Protein AF-A0A8H6N6Z2-F1 (afdb_monomer_lite)

Foldseek 3Di:
DVVPDPDPPPDPDPVVVVVVVVVVVVVVVVPDDDDDDDDDDDDPVCVVVVVVVCVPVPPPPPPADPPHPLDDPVLSVLCPPPLLCVLQPPQALVRLPDQPDQDAQLDFQNVQLSNQNSLCRNQPDPPFLEDEDSGAAEADQDLVVLVLCCQQQVRRSNRHDYLLVLLLVQVVSVVVVRFKYKYKYWYFQQDDRPPQDACVVDPPSPPHDSNSSCSVRTGTAIKMWMWGDDDQAIEIEIAHQLVPPVVQVPPVSVVVRVPVVVVSVVVNVVSNQVSQVVVVGGHPWYKYHFDDPDDPDGGRSSVRSVVSSVCSNVSNPHNPPPDDPVVSVVRVIDIDDD

pLDDT: mean 81.7, std 17.1, range [31.16, 98.56]

Sequence (338 aa):
ARRAYQGRVSHDTRLVRAVDDWIKIKDTVTSLPPLQKFSLSARPSGLQGIISGLQDVNFTSSNAVWPPQYFSAGEVATMSMNYLRPLLHGRTPANPGSLPLIPNKKTHPRDIRGVLCAIALMNYTAKSIWSLNLSPIAQFPNPTDARVWSKASGGESRLCITLQRCMTDAVDVLKSGKLLSIALATPWFSRPWGAVPSINDMQDAAGQSQADLWSALCPRQGFAIVLHKHGDGVELVVFDPIHRHEAIKNDPIVKANKMAMFKFRRSIQDNARKAVEDAGGQLVRGWYGGRTDAVDGRDSVQLTSDWIRQLVVASATSDPLAVNDSVFVQWGFEAITT

Radius of gyration: 23.98 Å; chains: 1; bounding box: 63×58×64 Å

Structure (mmCIF, N/CA/C/O backbone):
data_AF-A0A8H6N6Z2-F1
#
_entry.id   AF-A0A8H6N6Z2-F1
#
loop_
_atom_site.group_PDB
_atom_site.id
_atom_site.type_symbol
_atom_site.label_atom_id
_atom_site.label_alt_id
_atom_site.label_comp_id
_atom_site.label_asym_id
_atom_site.label_entity_id
_atom_site.label_seq_id
_atom_site.pdbx_PDB_ins_code
_atom_site.Cartn_x
_atom_site.Cartn_y
_atom_site.Cartn_z
_atom_site.occupancy
_atom_site.B_iso_or_equiv
_atom_site.auth_seq_id
_atom_site.auth_comp_id
_atom_site.auth_asym_id
_atom_site.auth_atom_id
_atom_site.pdbx_PDB_model_num
ATOM 1 N N . ALA A 1 1 ? -37.493 11.686 -25.686 1.00 54.47 1 ALA A N 1
ATOM 2 C CA . ALA A 1 1 ? -37.219 13.025 -26.249 1.00 54.47 1 ALA A CA 1
ATOM 3 C C . ALA A 1 1 ? -36.684 12.943 -27.683 1.00 54.47 1 ALA A C 1
ATOM 5 O O . ALA A 1 1 ? -37.459 13.189 -28.591 1.00 54.47 1 ALA A O 1
ATOM 6 N N . ARG A 1 2 ? -35.436 12.510 -27.935 1.00 55.62 2 ARG A N 1
ATOM 7 C CA . ARG A 1 2 ? -34.859 12.489 -29.300 1.00 55.62 2 ARG A CA 1
ATOM 8 C C . ARG A 1 2 ? -35.533 11.527 -30.296 1.00 55.62 2 ARG A C 1
ATOM 10 O O . ARG A 1 2 ? -35.775 11.918 -31.425 1.00 55.62 2 ARG A O 1
ATOM 17 N N . ARG A 1 3 ? -35.941 10.324 -29.863 1.00 55.47 3 ARG A N 1
ATOM 18 C CA . ARG A 1 3 ? -36.725 9.375 -30.693 1.00 55.47 3 ARG A CA 1
ATOM 19 C C . ARG A 1 3 ? -38.119 9.882 -31.105 1.00 55.47 3 ARG A C 1
ATOM 21 O O . ARG A 1 3 ? -38.724 9.301 -31.990 1.00 55.47 3 ARG A O 1
ATOM 28 N N . ALA A 1 4 ? -38.631 10.925 -30.449 1.00 52.66 4 ALA A N 1
ATOM 29 C CA . ALA A 1 4 ? -39.975 11.466 -30.667 1.00 52.66 4 ALA A CA 1
ATOM 30 C C . ALA A 1 4 ? -39.962 12.823 -31.400 1.00 52.66 4 ALA A C 1
ATOM 32 O O . ALA A 1 4 ? -41.002 13.459 -31.534 1.00 52.66 4 ALA A O 1
ATOM 33 N N . TYR A 1 5 ? -38.793 13.296 -31.843 1.00 56.78 5 TYR A N 1
ATOM 34 C CA . TYR A 1 5 ? -38.642 14.599 -32.485 1.00 56.78 5 TYR A CA 1
ATOM 35 C C . TYR A 1 5 ? -38.774 14.466 -34.011 1.00 56.78 5 TYR A C 1
ATOM 37 O O . TYR A 1 5 ? -37.918 13.861 -34.648 1.00 56.78 5 TYR A O 1
ATOM 45 N N . GLN A 1 6 ? -39.836 15.034 -34.597 1.00 52.94 6 GLN A N 1
ATOM 46 C CA . GLN A 1 6 ? -40.105 15.028 -36.051 1.00 52.94 6 GLN A CA 1
ATOM 47 C C . GLN A 1 6 ? -39.755 16.358 -36.755 1.00 52.94 6 GLN A C 1
ATOM 49 O O . GLN A 1 6 ? -40.096 16.561 -37.919 1.00 52.94 6 GLN A O 1
ATOM 54 N N . GLY A 1 7 ? -39.083 17.291 -36.072 1.00 57.59 7 GLY A N 1
ATOM 55 C CA . GLY A 1 7 ? -38.681 18.568 -36.669 1.00 57.59 7 GLY A CA 1
ATOM 56 C C . GLY A 1 7 ? -37.513 18.418 -37.654 1.00 57.59 7 GLY A C 1
ATOM 57 O O . GLY A 1 7 ? -36.606 17.617 -37.429 1.00 57.59 7 GLY A O 1
ATOM 58 N N . ARG A 1 8 ? -37.489 19.228 -38.725 1.00 53.09 8 ARG A N 1
ATOM 59 C CA . ARG A 1 8 ? -36.327 19.330 -39.629 1.00 53.09 8 ARG A CA 1
ATOM 60 C C . ARG A 1 8 ? -35.125 19.879 -38.856 1.00 53.09 8 ARG A C 1
ATOM 62 O O . ARG A 1 8 ? -35.090 21.056 -38.508 1.00 53.09 8 ARG A O 1
ATOM 69 N N . VAL A 1 9 ? -34.137 19.027 -38.591 1.00 56.19 9 VAL A N 1
ATOM 70 C CA . VAL A 1 9 ? -32.848 19.435 -38.021 1.00 56.19 9 VAL A CA 1
ATOM 71 C C . VAL A 1 9 ? -32.059 20.126 -39.131 1.00 56.19 9 VAL A C 1
ATOM 73 O O . VAL A 1 9 ? -31.583 19.466 -40.050 1.00 56.19 9 VAL A O 1
ATOM 76 N N . SER A 1 10 ? -31.960 21.456 -39.087 1.00 52.53 10 SER A N 1
ATOM 77 C CA . SER A 1 10 ? -31.270 22.219 -40.132 1.00 52.53 10 SER A CA 1
ATOM 78 C C . SER A 1 10 ? -29.748 22.070 -40.095 1.00 52.53 10 SER A C 1
ATOM 80 O O . SER A 1 10 ? -29.126 22.346 -41.114 1.00 52.53 10 SER A O 1
ATOM 82 N N . HIS A 1 11 ? -29.128 21.583 -39.011 1.00 52.28 11 HIS A N 1
ATOM 83 C CA . HIS A 1 11 ? -27.672 21.392 -38.935 1.00 52.28 11 HIS A CA 1
ATOM 84 C C . HIS A 1 11 ? -27.285 20.034 -38.322 1.00 52.28 11 HIS A C 1
ATOM 86 O O . HIS A 1 11 ? -27.442 19.791 -37.124 1.00 52.28 11 HIS A O 1
ATOM 92 N N . ASP A 1 12 ? -26.739 19.160 -39.168 1.00 59.34 12 ASP A N 1
ATOM 93 C CA . ASP A 1 12 ? -26.114 17.883 -38.817 1.00 59.34 12 ASP A CA 1
ATOM 94 C C . ASP A 1 12 ? -24.811 18.122 -38.030 1.00 59.34 12 ASP A C 1
ATOM 96 O O . ASP A 1 12 ? -23.710 18.207 -38.577 1.00 59.34 12 ASP A O 1
ATOM 100 N N . THR A 1 13 ? -24.939 18.316 -36.718 1.00 64.81 13 THR A N 1
ATOM 101 C CA . THR A 1 13 ? -23.793 18.511 -35.824 1.00 64.81 13 THR A CA 1
ATOM 102 C C . THR A 1 13 ? -23.193 17.169 -35.397 1.00 64.81 13 THR A C 1
ATOM 104 O O . THR A 1 13 ? -23.890 16.170 -35.227 1.00 64.81 13 THR A O 1
ATOM 107 N N . ARG A 1 14 ? -21.878 17.132 -35.135 1.00 58.03 14 ARG A N 1
ATOM 108 C CA . ARG A 1 14 ? -21.180 15.923 -34.643 1.00 58.03 14 ARG A CA 1
ATOM 109 C C . ARG A 1 14 ? -21.830 15.300 -33.403 1.00 58.03 14 ARG A C 1
ATOM 111 O O . ARG A 1 14 ? -21.795 14.086 -33.238 1.00 58.03 14 ARG A O 1
ATOM 118 N N . LEU A 1 15 ? -22.425 16.127 -32.546 1.00 58.72 15 LEU A N 1
ATOM 119 C CA . LEU A 1 15 ? -23.082 15.686 -31.318 1.00 58.72 15 LEU A CA 1
ATOM 120 C C . LEU A 1 15 ? -24.421 14.990 -31.604 1.00 58.72 15 LEU A C 1
ATOM 122 O O . LEU A 1 15 ? -24.774 14.030 -30.931 1.00 58.72 15 LEU A O 1
ATOM 126 N N . VAL A 1 16 ? -25.136 15.434 -32.643 1.00 68.00 16 VAL A N 1
ATOM 127 C CA . VAL A 1 16 ? -26.349 14.784 -33.152 1.00 68.00 16 VAL A CA 1
ATOM 128 C C . VAL A 1 16 ? -25.998 13.389 -33.679 1.00 68.00 16 VAL A C 1
ATOM 130 O O . VAL A 1 16 ? -26.572 12.412 -33.205 1.00 68.00 16 VAL A O 1
ATOM 133 N N . ARG A 1 17 ? -24.980 13.283 -34.538 1.00 68.00 17 ARG A N 1
ATOM 134 C CA . ARG A 1 17 ? -24.492 11.989 -35.040 1.00 68.00 17 ARG A CA 1
ATOM 135 C C . ARG A 1 17 ? -24.061 11.032 -33.932 1.00 68.00 17 ARG A C 1
ATOM 137 O O . ARG A 1 17 ? -24.521 9.900 -33.906 1.00 68.00 17 ARG A O 1
ATOM 144 N N . ALA A 1 18 ? -23.273 11.500 -32.964 1.00 65.44 18 ALA A N 1
ATOM 145 C CA . ALA A 1 18 ? -22.809 10.656 -31.862 1.00 65.44 18 ALA A CA 1
ATOM 146 C C . ALA A 1 18 ? -23.960 10.089 -31.011 1.00 65.44 18 ALA A C 1
ATOM 148 O O . ALA A 1 18 ? -23.900 8.944 -30.563 1.00 65.44 18 ALA A O 1
ATOM 149 N N . VAL A 1 19 ? -25.022 10.872 -30.791 1.00 68.75 19 VAL A N 1
ATOM 150 C CA . VAL A 1 19 ? -26.198 10.402 -30.046 1.00 68.75 19 VAL A CA 1
ATOM 151 C C . VAL A 1 19 ? -27.011 9.398 -30.867 1.00 68.75 19 VAL A C 1
ATOM 153 O O . VAL A 1 19 ? -27.481 8.410 -30.306 1.00 68.75 19 VAL A O 1
ATOM 156 N N . ASP A 1 20 ? -27.155 9.604 -32.176 1.00 71.25 20 ASP A N 1
ATOM 157 C CA . ASP A 1 20 ? -27.871 8.662 -33.046 1.00 71.25 20 ASP A CA 1
ATOM 158 C C . ASP A 1 20 ? -27.094 7.347 -33.231 1.00 71.25 20 ASP A C 1
ATOM 160 O O . ASP A 1 20 ? -27.691 6.268 -33.196 1.00 71.25 20 ASP A O 1
ATOM 164 N N . ASP A 1 21 ? -25.762 7.414 -33.311 1.00 71.12 21 ASP A N 1
ATOM 165 C CA . ASP A 1 21 ? -24.878 6.245 -33.326 1.00 71.12 21 ASP A CA 1
ATOM 166 C C . ASP A 1 21 ? -24.974 5.465 -32.010 1.00 71.12 21 ASP A C 1
ATOM 168 O O . ASP A 1 21 ? -25.092 4.239 -32.013 1.00 71.12 21 ASP A O 1
ATOM 172 N N . TRP A 1 22 ? -25.017 6.161 -30.870 1.00 63.50 22 TRP A N 1
ATOM 173 C CA . TRP A 1 22 ? -25.199 5.519 -29.568 1.00 63.50 22 TRP A CA 1
ATOM 174 C C . TRP A 1 22 ? -26.564 4.834 -29.435 1.00 63.50 22 TRP A C 1
ATOM 176 O O . TRP A 1 22 ? -26.660 3.737 -28.883 1.00 63.50 22 TRP A O 1
ATOM 186 N N . ILE A 1 23 ? -27.623 5.445 -29.975 1.00 71.12 23 ILE A N 1
ATOM 187 C CA . ILE A 1 23 ? -28.960 4.844 -30.023 1.00 71.12 23 ILE A CA 1
ATOM 188 C C . ILE A 1 23 ? -28.942 3.576 -30.885 1.00 71.12 23 ILE A C 1
ATOM 190 O O . ILE A 1 23 ? -29.432 2.544 -30.428 1.00 71.12 23 ILE A O 1
ATOM 194 N N . LYS A 1 24 ? -28.316 3.611 -32.071 1.00 71.56 24 LYS A N 1
ATOM 195 C CA . LYS A 1 24 ? -28.151 2.425 -32.927 1.00 71.56 24 LYS A CA 1
ATOM 196 C C . LYS A 1 24 ? -27.376 1.311 -32.234 1.00 71.56 24 LYS A C 1
ATOM 198 O O . LYS A 1 24 ? -27.800 0.160 -32.296 1.00 71.56 24 LYS A O 1
ATOM 203 N N . ILE A 1 25 ? -26.272 1.631 -31.560 1.00 65.62 25 ILE A N 1
ATOM 204 C CA . ILE A 1 25 ? -25.469 0.641 -30.827 1.00 65.62 25 ILE A CA 1
ATOM 205 C C . ILE A 1 25 ? -26.305 0.017 -29.711 1.00 65.62 25 ILE A C 1
ATOM 207 O O . ILE A 1 25 ? -26.340 -1.204 -29.586 1.00 65.62 25 ILE A O 1
ATOM 211 N N . LYS A 1 26 ? -27.027 0.837 -28.939 1.00 69.81 26 LYS A N 1
ATOM 212 C CA . LYS A 1 26 ? -27.900 0.353 -27.869 1.00 69.81 26 LYS A CA 1
ATOM 213 C C . LYS A 1 26 ? -28.977 -0.590 -28.407 1.00 69.81 26 LYS A C 1
ATOM 215 O O . LYS A 1 26 ? -29.126 -1.675 -27.859 1.00 69.81 26 LYS A O 1
ATOM 220 N N . ASP A 1 27 ? -29.665 -0.203 -29.482 1.00 69.81 27 ASP A N 1
ATOM 221 C CA . ASP A 1 27 ? -30.718 -1.015 -30.104 1.00 69.81 27 ASP A CA 1
ATOM 222 C C . ASP A 1 27 ? -30.168 -2.319 -30.700 1.00 69.81 27 ASP A C 1
ATOM 224 O O . ASP A 1 27 ? -30.790 -3.377 -30.576 1.00 69.81 27 ASP A O 1
ATOM 228 N N . THR A 1 28 ? -28.958 -2.271 -31.264 1.00 68.44 28 THR A N 1
ATOM 229 C CA . THR A 1 28 ? -28.241 -3.458 -31.752 1.00 68.44 28 THR A CA 1
ATOM 230 C C . THR A 1 28 ? -27.911 -4.398 -30.594 1.00 68.44 28 THR A C 1
ATOM 232 O O . THR A 1 28 ? -28.207 -5.580 -30.666 1.00 68.44 28 THR A O 1
ATOM 235 N N . VAL A 1 29 ? -27.384 -3.887 -29.479 1.00 62.84 29 VAL A N 1
ATOM 236 C CA . VAL A 1 29 ? -27.033 -4.707 -28.309 1.00 62.84 29 VAL A CA 1
ATOM 237 C C . VAL A 1 29 ? -28.269 -5.325 -27.653 1.00 62.84 29 VAL A C 1
ATOM 239 O O . VAL A 1 29 ? -28.222 -6.482 -27.247 1.00 62.84 29 VAL A O 1
ATOM 242 N N . THR A 1 30 ? -29.391 -4.604 -27.582 1.00 66.50 30 THR A N 1
ATOM 243 C CA . THR A 1 30 ? -30.646 -5.148 -27.034 1.00 66.50 30 THR A CA 1
ATOM 244 C C . THR A 1 30 ? -31.348 -6.142 -27.953 1.00 66.50 30 THR A C 1
ATOM 246 O O . THR A 1 30 ? -32.193 -6.892 -27.476 1.00 66.50 30 THR A O 1
ATOM 249 N N . SER A 1 31 ? -31.028 -6.149 -29.250 1.00 70.31 31 SER A N 1
ATOM 250 C CA . SER A 1 31 ? -31.579 -7.108 -30.218 1.00 70.31 31 SER A CA 1
ATOM 251 C C . SER A 1 31 ? -30.686 -8.331 -30.436 1.00 70.31 31 SER A C 1
ATOM 253 O O . SER A 1 31 ? -31.086 -9.253 -31.146 1.00 70.31 31 SER A O 1
ATOM 255 N N . LEU A 1 32 ? -29.506 -8.385 -29.804 1.00 57.28 32 LEU A N 1
ATOM 256 C CA . LEU A 1 32 ? -28.685 -9.590 -29.816 1.00 57.28 32 LEU A CA 1
ATOM 257 C C . LEU A 1 32 ? -29.383 -10.710 -29.024 1.00 57.28 32 LEU A C 1
ATOM 259 O O . LEU A 1 32 ? -29.847 -10.473 -27.904 1.00 57.28 32 LEU A O 1
ATOM 263 N N . PRO A 1 33 ? -29.441 -11.941 -29.563 1.00 52.19 33 PRO A N 1
ATOM 264 C CA . PRO A 1 33 ? -29.929 -13.086 -28.808 1.00 52.19 33 PRO A CA 1
ATOM 265 C C . PRO A 1 33 ? -29.050 -13.318 -27.564 1.00 52.19 33 PRO A C 1
ATOM 267 O O . PRO A 1 33 ? -27.858 -12.991 -27.585 1.00 52.19 33 PRO A O 1
ATOM 270 N N . PRO A 1 34 ? -29.598 -13.892 -26.475 1.00 50.88 34 PRO A N 1
ATOM 271 C CA . PRO A 1 34 ? -28.804 -14.233 -25.299 1.00 50.88 34 PRO A CA 1
ATOM 272 C C . PRO A 1 34 ? -27.623 -15.122 -25.710 1.00 50.88 34 PRO A C 1
ATOM 274 O O . PRO A 1 34 ? -27.809 -16.078 -26.464 1.00 50.88 34 PRO A O 1
ATOM 277 N N . LEU A 1 35 ? -26.417 -14.775 -25.239 1.00 41.16 35 LEU A N 1
ATOM 278 C CA . LEU A 1 35 ? -25.146 -15.417 -25.599 1.00 41.16 35 LEU A CA 1
ATOM 279 C C . LEU A 1 35 ? -25.271 -16.949 -25.584 1.00 41.16 35 LEU A C 1
ATOM 281 O O . LEU A 1 35 ? -25.319 -17.574 -24.523 1.00 41.16 35 LEU A O 1
ATOM 285 N N . GLN A 1 36 ? -25.314 -17.552 -26.773 1.00 40.91 36 GLN A N 1
ATOM 286 C CA . GLN A 1 36 ? -25.233 -18.998 -26.930 1.00 40.91 36 GLN A CA 1
ATOM 287 C C . GLN A 1 36 ? -23.780 -19.455 -26.754 1.00 40.91 36 GLN A C 1
ATOM 289 O O . GLN A 1 36 ? -22.833 -18.777 -27.151 1.00 40.91 36 GLN A O 1
ATOM 294 N N . LYS A 1 37 ? -23.639 -20.603 -26.088 1.00 35.88 37 LYS A N 1
ATOM 295 C CA . LYS A 1 37 ? -22.393 -21.242 -25.648 1.00 35.88 37 LYS A CA 1
ATOM 296 C C . LYS A 1 37 ? -21.322 -21.266 -26.748 1.00 35.88 37 LYS A C 1
ATOM 298 O O . LYS A 1 37 ? -21.609 -21.564 -27.903 1.00 35.88 37 LYS A O 1
ATOM 303 N N . PHE A 1 38 ? -20.076 -21.010 -26.363 1.00 35.91 38 PHE A N 1
ATOM 304 C CA . PHE A 1 38 ? -18.915 -21.124 -27.243 1.00 35.91 38 PHE A CA 1
ATOM 305 C C . PHE A 1 38 ? -18.611 -22.597 -27.562 1.00 35.91 38 PHE A C 1
ATOM 307 O O . PHE A 1 38 ? -18.613 -23.448 -26.674 1.00 35.91 38 PHE A O 1
ATOM 314 N N . SER A 1 39 ? -18.325 -22.880 -28.833 1.00 31.16 39 SER A N 1
ATOM 315 C CA . SER A 1 39 ? -17.778 -24.155 -29.304 1.00 31.16 39 SER A CA 1
ATOM 316 C C . SER A 1 39 ? -16.277 -23.984 -29.536 1.00 31.16 39 SER A C 1
ATOM 318 O O . SER A 1 39 ? -15.860 -23.101 -30.286 1.00 31.16 39 SER A O 1
ATOM 320 N N . LEU A 1 40 ? -15.461 -24.794 -28.861 1.00 34.41 40 LEU A N 1
ATOM 321 C CA . LEU A 1 40 ? -14.012 -24.836 -29.052 1.00 34.41 40 LEU A CA 1
ATOM 322 C C . LEU A 1 40 ? -13.689 -25.867 -30.136 1.00 34.41 40 LEU A C 1
ATOM 324 O O . LEU A 1 40 ? -13.729 -27.070 -29.891 1.00 34.41 40 LEU A O 1
ATOM 328 N N . SER A 1 41 ? -13.337 -25.408 -31.335 1.00 33.97 41 SER A N 1
ATOM 329 C CA . SER A 1 41 ? -12.747 -26.269 -32.361 1.00 33.97 41 SER A CA 1
ATOM 330 C C . SER A 1 41 ? -11.245 -26.421 -32.101 1.00 33.97 41 SER A C 1
ATOM 332 O O . SER A 1 41 ? -10.477 -25.488 -32.341 1.00 33.97 41 SER A O 1
ATOM 334 N N . ALA A 1 42 ? -10.819 -27.587 -31.614 1.00 37.62 42 ALA A N 1
ATOM 335 C CA . ALA A 1 42 ? -9.409 -27.954 -31.467 1.00 37.62 42 ALA A CA 1
ATOM 336 C C . ALA A 1 42 ? -9.008 -29.006 -32.515 1.00 37.62 42 ALA A C 1
ATOM 338 O O . ALA A 1 42 ? -9.820 -29.835 -32.926 1.00 37.62 42 ALA A O 1
ATOM 339 N N . ARG A 1 43 ? -7.741 -28.984 -32.952 1.00 36.25 43 ARG A N 1
ATOM 340 C CA . ARG A 1 43 ? -7.179 -30.023 -33.832 1.00 36.25 43 ARG A CA 1
ATOM 341 C C . ARG A 1 43 ? -7.129 -31.373 -33.088 1.00 36.25 43 ARG A C 1
ATOM 343 O O . ARG A 1 43 ? -6.793 -31.369 -31.902 1.00 36.25 43 ARG A O 1
ATOM 350 N N . PRO A 1 44 ? -7.368 -32.519 -33.761 1.00 45.66 44 PRO A N 1
ATOM 351 C CA . PRO A 1 44 ? -7.410 -33.842 -33.123 1.00 45.66 44 PRO A CA 1
ATOM 352 C C . PRO A 1 44 ? -6.178 -34.195 -32.274 1.00 45.66 44 PRO A C 1
ATOM 354 O O . PRO A 1 44 ? -6.304 -34.870 -31.259 1.00 45.66 44 PRO A O 1
ATOM 357 N N . SER A 1 45 ? -4.997 -33.682 -32.630 1.00 43.44 45 SER A N 1
ATOM 358 C CA . SER A 1 45 ? -3.732 -33.939 -31.928 1.00 43.44 45 SER A CA 1
ATOM 359 C C . SER A 1 45 ? -3.532 -33.152 -30.623 1.00 43.44 45 SER A C 1
ATOM 361 O O . SER A 1 45 ? -2.596 -33.444 -29.888 1.00 43.44 45 SER A O 1
ATOM 363 N N . GLY A 1 46 ? -4.395 -32.179 -30.309 1.00 44.97 46 GLY A N 1
ATOM 364 C CA . GLY A 1 46 ? -4.367 -31.427 -29.044 1.00 44.97 46 GLY A CA 1
ATOM 365 C C . GLY A 1 46 ? -5.468 -31.824 -28.056 1.00 44.97 46 GLY A C 1
ATOM 366 O O . GLY A 1 46 ? -5.455 -31.375 -26.912 1.00 44.97 46 GLY A O 1
ATOM 367 N N . LEU A 1 47 ? -6.422 -32.664 -28.478 1.00 44.16 47 LEU A N 1
ATOM 368 C CA . LEU A 1 47 ? -7.592 -33.008 -27.669 1.00 44.16 47 LEU A CA 1
ATOM 369 C C . LEU A 1 47 ? -7.233 -33.841 -26.439 1.00 44.16 47 LEU A C 1
ATOM 371 O O . LEU A 1 47 ? -7.804 -33.593 -25.388 1.00 44.16 47 LEU A O 1
ATOM 375 N N . GLN A 1 48 ? -6.265 -34.759 -26.512 1.00 48.12 48 GLN A N 1
ATOM 376 C CA . GLN A 1 48 ? -5.884 -35.536 -25.327 1.00 48.12 48 GLN A CA 1
ATOM 377 C C . GLN A 1 48 ? -5.231 -34.677 -24.237 1.00 48.12 48 GLN A C 1
ATOM 379 O O . GLN A 1 48 ? -5.590 -34.824 -23.077 1.00 48.12 48 GLN A O 1
ATOM 384 N N . GLY A 1 49 ? -4.367 -33.717 -24.589 1.00 52.97 49 GLY A N 1
ATOM 385 C CA . GLY A 1 49 ? -3.770 -32.806 -23.601 1.00 52.97 49 GLY A CA 1
ATOM 386 C C . GLY A 1 49 ? -4.797 -31.883 -22.935 1.00 52.97 49 GLY A C 1
ATOM 387 O O . GLY A 1 49 ? -4.700 -31.597 -21.745 1.00 52.97 49 GLY A O 1
ATOM 388 N N . ILE A 1 50 ? -5.820 -31.463 -23.686 1.00 51.25 50 ILE A N 1
ATOM 389 C CA . ILE A 1 50 ? -6.925 -30.648 -23.167 1.00 51.25 50 ILE A CA 1
ATOM 390 C C . ILE A 1 50 ? -7.891 -31.501 -22.329 1.00 51.25 50 ILE A C 1
ATOM 392 O O . ILE A 1 50 ? -8.332 -31.045 -21.284 1.00 51.25 50 ILE A O 1
ATOM 396 N N . ILE A 1 51 ? -8.195 -32.740 -22.732 1.00 52.09 51 ILE A N 1
ATOM 397 C CA . ILE A 1 51 ? -9.072 -33.655 -21.982 1.00 52.09 51 ILE A CA 1
ATOM 398 C C . ILE A 1 51 ? -8.422 -34.069 -20.657 1.00 52.09 51 ILE A C 1
ATOM 400 O O . ILE A 1 51 ? -9.093 -34.006 -19.632 1.00 52.09 51 ILE A O 1
ATOM 404 N N . SER A 1 52 ? -7.126 -34.395 -20.640 1.00 50.28 52 SER A N 1
ATOM 405 C CA . SER A 1 52 ? -6.398 -34.672 -19.393 1.00 50.28 52 SER A CA 1
ATOM 406 C C . SER A 1 52 ? -6.352 -33.442 -18.483 1.00 50.28 52 SER A C 1
ATOM 408 O O . SER A 1 52 ? -6.562 -33.557 -17.283 1.00 50.28 52 SER A O 1
ATOM 410 N N . GLY A 1 53 ? -6.174 -32.245 -19.056 1.00 48.00 53 GLY A N 1
ATOM 411 C CA . GLY A 1 53 ? -6.249 -30.986 -18.311 1.00 48.00 53 GLY A CA 1
ATOM 412 C C . GLY A 1 53 ? -7.655 -30.615 -17.827 1.00 48.00 53 GLY A C 1
ATOM 413 O O . GLY A 1 53 ? -7.767 -29.802 -16.922 1.00 48.00 53 GLY A O 1
ATOM 414 N N . LEU A 1 54 ? -8.719 -31.188 -18.401 1.00 45.78 54 LEU A N 1
ATOM 415 C CA . LEU A 1 54 ? -10.115 -30.963 -18.004 1.00 45.78 54 LEU A CA 1
ATOM 416 C C . LEU A 1 54 ? -10.645 -32.034 -17.039 1.00 45.78 54 LEU A C 1
ATOM 418 O O . LEU A 1 54 ? -11.605 -31.756 -16.329 1.00 45.78 54 LEU A O 1
ATOM 422 N N . GLN A 1 55 ? -10.037 -33.225 -16.982 1.00 46.69 55 GLN A N 1
ATOM 423 C CA . GLN A 1 55 ? -10.389 -34.272 -16.011 1.00 46.69 55 GLN A CA 1
ATOM 424 C C . GLN A 1 55 ? -10.092 -33.845 -14.564 1.00 46.69 55 GLN A C 1
ATOM 426 O O . GLN A 1 55 ? -10.839 -34.216 -13.663 1.00 46.69 55 GLN A O 1
ATOM 431 N N . ASP A 1 56 ? -9.089 -32.985 -14.369 1.00 43.12 56 ASP A N 1
ATOM 432 C CA . ASP A 1 56 ? -8.779 -32.358 -13.077 1.00 43.12 56 ASP A CA 1
ATOM 433 C C . ASP A 1 56 ? -9.519 -31.024 -12.852 1.00 43.12 56 ASP A C 1
ATOM 435 O O . ASP A 1 56 ? -9.456 -30.436 -11.768 1.00 43.12 56 ASP A O 1
ATOM 439 N N . VAL A 1 57 ? -10.258 -30.525 -13.852 1.00 39.03 57 VAL A N 1
ATOM 440 C CA . VAL A 1 57 ? -11.062 -29.303 -13.721 1.00 39.03 57 VAL A CA 1
ATOM 441 C C . VAL A 1 57 ? -12.455 -29.697 -13.273 1.00 39.03 57 VAL A C 1
ATOM 443 O O . VAL A 1 57 ? -13.371 -29.932 -14.060 1.00 39.03 57 VAL A O 1
ATOM 446 N N . ASN A 1 58 ? -12.626 -29.725 -11.957 1.00 32.97 58 ASN A N 1
ATOM 447 C CA . ASN A 1 58 ? -13.941 -29.796 -11.352 1.00 32.97 58 ASN A CA 1
ATOM 448 C C . ASN A 1 58 ? -14.682 -28.481 -11.665 1.00 32.97 58 ASN A C 1
ATOM 450 O O . ASN A 1 58 ? -14.524 -27.477 -10.965 1.00 32.97 58 ASN A O 1
ATOM 454 N N . PHE A 1 59 ? -15.469 -28.455 -12.747 1.00 37.28 59 PHE A N 1
ATOM 455 C CA . PHE A 1 59 ? -16.397 -27.362 -13.042 1.00 37.28 59 PHE A CA 1
ATOM 456 C C . PHE A 1 59 ? -17.535 -27.404 -12.028 1.00 37.28 59 PHE A C 1
ATOM 458 O O . PHE A 1 59 ? -18.652 -27.830 -12.315 1.00 37.28 59 PHE A O 1
ATOM 465 N N . THR A 1 60 ? -17.258 -26.937 -10.816 1.00 35.09 60 THR A N 1
ATOM 466 C CA . THR A 1 60 ? -18.333 -26.524 -9.932 1.00 35.09 60 THR A CA 1
ATOM 467 C C . THR A 1 60 ? -18.984 -25.320 -10.604 1.00 35.09 60 THR A C 1
ATOM 469 O O . THR A 1 60 ? -18.408 -24.234 -10.688 1.00 35.09 60 THR A O 1
ATOM 472 N N . SER A 1 61 ? -20.190 -25.509 -11.143 1.00 39.91 61 SER A N 1
ATOM 473 C CA . SER A 1 61 ? -21.101 -24.410 -11.451 1.00 39.91 61 SER A CA 1
ATOM 474 C C . SER A 1 61 ? -21.512 -23.786 -10.122 1.00 39.91 61 SER A C 1
ATOM 476 O O . SER A 1 61 ? -22.598 -24.020 -9.593 1.00 39.91 61 SER A O 1
ATOM 478 N N . SER A 1 62 ? -20.578 -23.073 -9.507 1.00 41.81 62 SER A N 1
ATOM 479 C CA . SER A 1 62 ? -20.834 -22.331 -8.298 1.00 41.81 62 SER A CA 1
ATOM 480 C C . SER A 1 62 ? -21.770 -21.200 -8.715 1.00 41.81 62 SER A C 1
ATOM 482 O O . SER A 1 62 ? -21.362 -20.264 -9.401 1.00 41.81 62 SER A O 1
ATOM 484 N N . ASN A 1 63 ? -23.024 -21.274 -8.277 1.00 44.62 63 ASN A N 1
ATOM 485 C CA . ASN A 1 63 ? -23.947 -20.137 -8.262 1.00 44.62 63 ASN A CA 1
ATOM 486 C C . ASN A 1 63 ? -23.474 -19.033 -7.286 1.00 44.62 63 ASN A C 1
ATOM 488 O O . ASN A 1 63 ? -24.235 -18.118 -6.973 1.00 44.62 63 ASN A O 1
ATOM 492 N N . ALA A 1 64 ? -22.246 -19.117 -6.757 1.00 54.94 64 ALA A N 1
ATOM 493 C CA . ALA A 1 64 ? -21.676 -18.087 -5.913 1.00 54.94 64 ALA A CA 1
ATOM 494 C C . ALA A 1 64 ? -21.364 -16.852 -6.766 1.00 54.94 64 ALA A C 1
ATOM 496 O O . ALA A 1 64 ? -20.622 -16.911 -7.748 1.00 54.94 64 ALA A O 1
ATOM 497 N N . VAL A 1 65 ? -21.950 -15.724 -6.372 1.00 68.94 65 VAL A N 1
ATOM 498 C CA . VAL A 1 65 ? -21.683 -14.413 -6.965 1.00 68.94 65 VAL A CA 1
ATOM 499 C C . VAL A 1 65 ? -20.196 -14.095 -6.785 1.00 68.94 65 VAL A C 1
ATOM 501 O O . VAL A 1 65 ? -19.710 -14.026 -5.654 1.00 68.94 65 VAL A O 1
ATOM 504 N N . TRP A 1 66 ? -19.478 -13.933 -7.901 1.00 72.75 66 TRP A N 1
ATOM 505 C CA . TRP A 1 66 ? -18.064 -13.565 -7.930 1.00 72.75 66 TRP A CA 1
ATOM 506 C C . TRP A 1 66 ? -17.871 -12.219 -8.655 1.00 72.75 66 TRP A C 1
ATOM 508 O O . TRP A 1 66 ? -18.391 -12.061 -9.763 1.00 72.75 66 TRP A O 1
ATOM 518 N N . PRO A 1 67 ? -17.093 -11.272 -8.095 1.00 76.75 67 PRO A N 1
ATOM 519 C CA . PRO A 1 67 ? -16.458 -11.327 -6.778 1.00 76.75 67 PRO A CA 1
ATOM 520 C C . PRO A 1 67 ? -17.479 -11.355 -5.624 1.00 76.75 67 PRO A C 1
ATOM 522 O O . PRO A 1 67 ? -18.640 -10.994 -5.826 1.00 76.75 67 PRO A O 1
ATOM 525 N N . PRO A 1 68 ? -17.067 -11.789 -4.420 1.00 79.06 68 PRO A N 1
ATOM 526 C CA . PRO A 1 68 ? -17.945 -11.816 -3.254 1.00 79.06 68 PRO A CA 1
ATOM 527 C C . PRO A 1 68 ? -18.596 -10.456 -2.938 1.00 79.06 68 PRO A C 1
ATOM 529 O O . PRO A 1 68 ? -17.986 -9.404 -3.118 1.00 79.06 68 PRO A O 1
ATOM 532 N N . GLN A 1 69 ? -19.821 -10.472 -2.402 1.00 82.38 69 GLN A N 1
ATOM 533 C CA . GLN A 1 69 ? -20.669 -9.275 -2.226 1.00 82.38 69 GLN A CA 1
ATOM 534 C C . GLN A 1 69 ? -20.130 -8.211 -1.252 1.00 82.38 69 GLN A C 1
ATOM 536 O O . GLN A 1 69 ? -20.659 -7.106 -1.203 1.00 82.38 69 GLN A O 1
ATOM 541 N N . TYR A 1 70 ? -19.104 -8.527 -0.462 1.00 86.12 70 TYR A N 1
ATOM 542 C CA . TYR A 1 70 ? -18.519 -7.608 0.518 1.00 86.12 70 TYR A CA 1
ATOM 543 C C . TYR A 1 70 ? -17.476 -6.642 -0.075 1.00 86.12 70 TYR A C 1
ATOM 545 O O . TYR A 1 70 ? -16.963 -5.793 0.651 1.00 86.12 70 TYR A O 1
ATOM 553 N N . PHE A 1 71 ? -17.162 -6.754 -1.370 1.00 88.50 71 PHE A N 1
ATOM 554 C CA . PHE A 1 71 ? -16.351 -5.773 -2.094 1.00 88.50 71 PHE A CA 1
ATOM 555 C C . PHE A 1 71 ? -17.217 -4.643 -2.657 1.00 88.50 71 PHE A C 1
ATOM 557 O O . PHE A 1 71 ? -18.312 -4.868 -3.174 1.00 88.50 71 PHE A O 1
ATOM 564 N N . SER A 1 72 ? -16.701 -3.418 -2.612 1.00 87.50 72 SER A N 1
ATOM 565 C CA . SER A 1 72 ? -17.325 -2.257 -3.243 1.00 87.50 72 SER A CA 1
ATOM 566 C C . SER A 1 72 ? -17.333 -2.376 -4.771 1.00 87.50 72 SER A C 1
ATOM 568 O O . SER A 1 72 ? -16.522 -3.079 -5.378 1.00 87.50 72 SER A O 1
ATOM 570 N N . ALA A 1 73 ? -18.209 -1.613 -5.432 1.00 86.81 73 ALA A N 1
ATOM 571 C CA . ALA A 1 73 ? -18.283 -1.595 -6.894 1.00 86.81 73 ALA A CA 1
ATOM 572 C C . ALA A 1 73 ? -16.941 -1.220 -7.560 1.00 86.81 73 ALA A C 1
ATOM 574 O O . ALA A 1 73 ? -16.600 -1.765 -8.609 1.00 86.81 73 ALA A O 1
ATOM 575 N N . GLY A 1 74 ? -16.157 -0.323 -6.947 1.00 86.31 74 GLY A N 1
ATOM 576 C CA . GLY A 1 74 ? -14.836 0.066 -7.453 1.00 86.31 74 GLY A CA 1
ATOM 577 C C . GLY A 1 74 ? -13.789 -1.046 -7.328 1.00 86.31 74 GLY A C 1
ATOM 578 O O . GLY A 1 74 ? -12.984 -1.258 -8.240 1.00 86.31 74 GLY A O 1
ATOM 579 N N . GLU A 1 75 ? -13.825 -1.806 -6.235 1.00 91.00 75 GLU A N 1
ATOM 580 C CA . GLU A 1 75 ? -12.963 -2.975 -6.038 1.00 91.00 75 GLU A CA 1
ATOM 581 C C . GLU A 1 75 ? -13.333 -4.098 -7.007 1.00 91.00 75 GLU A C 1
ATOM 583 O O . GLU A 1 75 ? -12.455 -4.645 -7.674 1.00 91.00 75 GLU A O 1
ATOM 588 N N . VAL A 1 76 ? -14.630 -4.366 -7.184 1.00 89.44 76 VAL A N 1
ATOM 589 C CA . VAL A 1 76 ? -15.134 -5.327 -8.176 1.00 89.44 76 VAL A CA 1
ATOM 590 C C . VAL A 1 76 ? -14.707 -4.929 -9.588 1.00 89.44 76 VAL A C 1
ATOM 592 O O . VAL A 1 76 ? -14.233 -5.778 -10.347 1.00 89.44 76 VAL A O 1
ATOM 595 N N . ALA A 1 77 ? -14.805 -3.644 -9.944 1.00 88.44 77 ALA A N 1
ATOM 596 C CA . ALA A 1 77 ? -14.336 -3.141 -11.233 1.00 88.44 77 ALA A CA 1
ATOM 597 C C . ALA A 1 77 ? -12.825 -3.355 -11.417 1.00 88.44 77 ALA A C 1
ATOM 599 O O . ALA A 1 77 ? -12.383 -3.730 -12.504 1.00 88.44 77 ALA A O 1
ATOM 600 N N . THR A 1 78 ? -12.038 -3.177 -10.352 1.00 90.31 78 THR A N 1
ATOM 601 C CA . THR A 1 78 ? -10.593 -3.437 -10.361 1.00 90.31 78 THR A CA 1
ATOM 602 C C . THR A 1 78 ? -10.302 -4.921 -10.574 1.00 90.31 78 THR A C 1
ATOM 604 O O . THR A 1 78 ? -9.555 -5.266 -11.486 1.00 90.31 78 THR A O 1
ATOM 607 N N . MET A 1 79 ? -10.938 -5.812 -9.810 1.00 90.00 79 MET A N 1
ATOM 608 C CA . MET A 1 79 ? -10.754 -7.267 -9.927 1.00 90.00 79 MET A CA 1
ATOM 609 C C . MET A 1 79 ? -11.223 -7.829 -11.276 1.00 90.00 79 MET A C 1
ATOM 611 O O . MET A 1 79 ? -10.696 -8.835 -11.750 1.00 90.00 79 MET A O 1
ATOM 615 N N . SER A 1 80 ? -12.194 -7.171 -11.909 1.00 87.38 80 SER A N 1
ATOM 616 C CA . SER 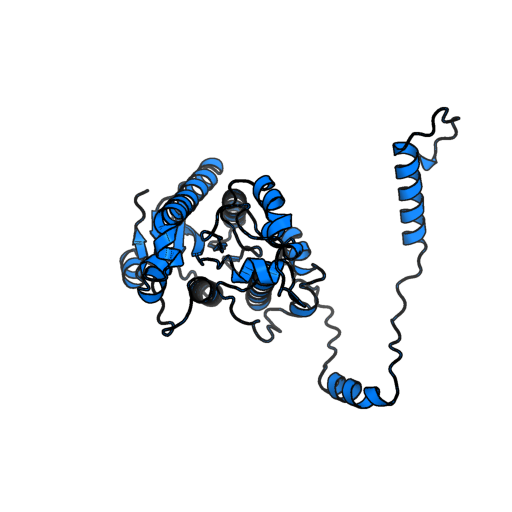A 1 80 ? -12.777 -7.591 -13.188 1.00 87.38 80 SER A CA 1
ATOM 617 C C . SER A 1 80 ? -11.966 -7.154 -14.411 1.00 87.38 80 SER A C 1
ATOM 619 O O . SER A 1 80 ? -12.350 -7.470 -15.538 1.00 87.38 80 SER A O 1
ATOM 621 N N . MET A 1 81 ? -10.852 -6.435 -14.229 1.00 87.75 81 MET A N 1
ATOM 622 C CA . MET A 1 81 ? -9.995 -6.025 -15.341 1.00 87.75 81 MET A CA 1
ATOM 623 C C . MET A 1 81 ? -9.476 -7.242 -16.123 1.00 87.75 81 MET A C 1
ATOM 625 O O . MET A 1 81 ? -9.036 -8.234 -15.542 1.00 87.75 81 MET A O 1
ATOM 629 N N . ASN A 1 82 ? -9.474 -7.145 -17.458 1.00 87.69 82 ASN A N 1
ATOM 630 C CA . ASN A 1 82 ? -9.166 -8.267 -18.357 1.00 87.69 82 ASN A CA 1
ATOM 631 C C . ASN A 1 82 ? -7.829 -8.963 -18.057 1.00 87.69 82 ASN A C 1
ATOM 633 O O . ASN A 1 82 ? -7.739 -10.179 -18.181 1.00 87.69 82 ASN A O 1
ATOM 637 N N . TYR A 1 83 ? -6.806 -8.211 -17.644 1.00 86.94 83 TYR A N 1
ATOM 638 C CA . TYR A 1 83 ? -5.483 -8.762 -17.339 1.00 86.94 83 TYR A CA 1
ATOM 639 C C . TYR A 1 83 ? -5.402 -9.447 -15.962 1.00 86.94 83 TYR A C 1
ATOM 641 O O . TYR A 1 83 ? -4.485 -10.224 -15.730 1.00 86.94 83 TYR A O 1
ATOM 649 N N . LEU A 1 84 ? -6.351 -9.184 -15.056 1.00 90.31 84 LEU A N 1
ATOM 650 C CA . LEU A 1 84 ? -6.423 -9.816 -13.734 1.00 90.31 84 LEU A CA 1
ATOM 651 C C . LEU A 1 84 ? -7.371 -11.008 -13.705 1.00 90.31 84 LEU A C 1
ATOM 653 O O . LEU A 1 84 ? -7.184 -11.926 -12.911 1.00 90.31 84 LEU A O 1
ATOM 657 N N . ARG A 1 85 ? -8.384 -11.023 -14.574 1.00 86.00 85 ARG A N 1
ATOM 658 C CA . ARG A 1 85 ? -9.413 -12.064 -14.579 1.00 86.00 85 ARG A CA 1
ATOM 659 C C . ARG A 1 85 ? -8.850 -13.496 -14.634 1.00 86.00 85 ARG A C 1
ATOM 661 O O . ARG A 1 85 ? -9.311 -14.295 -13.824 1.00 86.00 85 ARG A O 1
ATOM 668 N N . PRO A 1 86 ? -7.850 -13.838 -15.476 1.00 85.69 86 PRO A N 1
ATOM 669 C CA . PRO A 1 86 ? -7.275 -15.188 -15.488 1.00 85.69 86 PRO A CA 1
ATOM 670 C C . PRO A 1 86 ? -6.608 -15.575 -14.163 1.00 85.69 86 PRO A C 1
ATOM 672 O O . PRO A 1 86 ? -6.582 -16.746 -13.806 1.00 85.69 86 PRO A O 1
ATOM 675 N N . LEU A 1 87 ? -6.077 -14.591 -13.434 1.00 87.69 87 LEU A N 1
ATOM 676 C CA . LEU A 1 87 ? -5.398 -14.799 -12.159 1.00 87.69 87 LEU A CA 1
ATOM 677 C C . LEU A 1 87 ? -6.383 -14.935 -10.992 1.00 87.69 87 LEU A C 1
ATOM 679 O O . LEU A 1 87 ? -6.131 -15.702 -10.063 1.00 87.69 87 LEU A O 1
ATOM 683 N N . LEU A 1 88 ? -7.468 -14.155 -11.010 1.00 89.38 88 LEU A N 1
ATOM 684 C CA . LEU A 1 88 ? -8.337 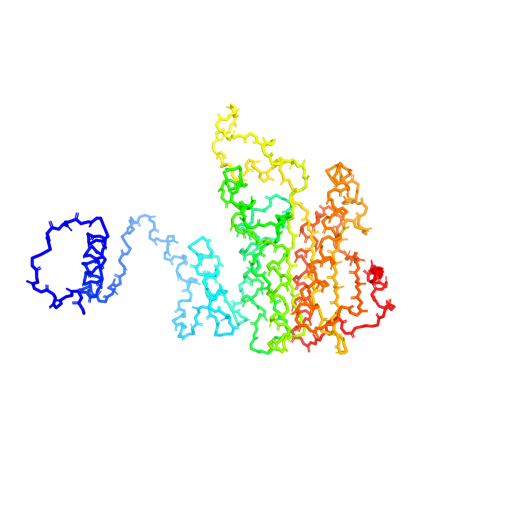-13.941 -9.850 1.00 89.38 88 LEU A CA 1
ATOM 685 C C . LEU A 1 88 ? -9.639 -14.741 -9.879 1.00 89.38 88 LEU A C 1
ATOM 687 O O . LEU A 1 88 ? -10.209 -15.003 -8.819 1.00 89.38 88 LEU A O 1
ATOM 691 N N . HIS A 1 89 ? -10.140 -15.084 -11.065 1.00 84.44 89 HIS A N 1
ATOM 692 C CA . HIS A 1 89 ? -11.470 -15.665 -11.215 1.00 84.44 89 HIS A CA 1
ATOM 693 C C . HIS A 1 89 ? -11.635 -16.950 -10.394 1.00 84.44 89 HIS A C 1
ATOM 695 O O . HIS A 1 89 ? -10.806 -17.854 -10.459 1.00 84.44 89 HIS A O 1
ATOM 701 N N . GLY A 1 90 ? -12.724 -17.029 -9.625 1.00 82.44 90 GLY A N 1
ATOM 702 C CA . GLY A 1 90 ? -13.041 -18.181 -8.777 1.00 82.44 90 GLY A CA 1
ATOM 703 C C . GLY A 1 90 ? -12.311 -18.216 -7.430 1.00 82.44 90 GLY A C 1
ATOM 704 O O . GLY A 1 90 ? -12.644 -19.061 -6.598 1.00 82.44 90 GLY A O 1
ATOM 705 N N . ARG A 1 91 ? -11.370 -17.293 -7.172 1.00 87.81 91 ARG A N 1
ATOM 706 C CA . ARG A 1 91 ? -10.738 -17.169 -5.853 1.00 87.81 91 ARG A CA 1
ATOM 707 C C . ARG A 1 91 ? -11.717 -16.591 -4.844 1.00 87.81 91 ARG A C 1
ATOM 709 O O . ARG A 1 91 ? -12.345 -15.563 -5.103 1.00 87.81 91 ARG A O 1
ATOM 716 N N . THR A 1 92 ? -11.812 -17.245 -3.696 1.00 87.44 92 THR A N 1
ATOM 717 C CA . THR A 1 92 ? -12.608 -16.833 -2.531 1.00 87.44 92 THR A CA 1
ATOM 718 C C . THR A 1 92 ? -11.922 -17.329 -1.253 1.00 87.44 92 THR A C 1
ATOM 720 O O . THR A 1 92 ? -11.014 -18.152 -1.354 1.00 87.44 92 THR A O 1
ATOM 723 N N . PRO A 1 93 ? -12.363 -16.942 -0.045 1.00 86.31 93 PRO A N 1
ATOM 724 C CA . PRO A 1 93 ? -11.801 -17.515 1.178 1.00 86.31 93 PRO A CA 1
ATOM 725 C C . PRO A 1 93 ? -12.014 -19.033 1.297 1.00 86.31 93 PRO A C 1
ATOM 727 O O . PRO A 1 93 ? -11.184 -19.730 1.869 1.00 86.31 93 PRO A O 1
ATOM 730 N N . ALA A 1 94 ? -13.097 -19.562 0.713 1.00 84.75 94 ALA A N 1
ATOM 731 C CA . ALA A 1 94 ? -13.379 -20.999 0.666 1.00 84.75 94 ALA A CA 1
ATOM 732 C C . ALA A 1 94 ? -12.579 -21.741 -0.421 1.00 84.75 94 ALA A C 1
ATOM 734 O O . ALA A 1 94 ? -12.345 -22.941 -0.309 1.00 84.75 94 ALA A O 1
ATOM 735 N N . ASN A 1 95 ? -12.155 -21.031 -1.468 1.00 85.38 95 ASN A N 1
ATOM 736 C CA . ASN A 1 95 ? -11.301 -21.546 -2.535 1.00 85.38 95 ASN A CA 1
ATOM 737 C C . ASN A 1 95 ? -10.149 -20.560 -2.801 1.00 85.38 95 ASN A C 1
ATOM 739 O O . ASN A 1 95 ? -10.195 -19.801 -3.777 1.00 85.38 95 ASN A O 1
ATOM 743 N N . PRO A 1 96 ? -9.147 -20.497 -1.909 1.00 81.69 96 PRO A N 1
ATOM 744 C CA . PRO A 1 96 ? -8.132 -19.448 -1.964 1.00 81.69 96 PRO A CA 1
ATOM 745 C C . PRO A 1 96 ? -7.144 -19.632 -3.131 1.00 81.69 96 PRO A C 1
ATOM 747 O O . PRO A 1 96 ? -6.593 -18.655 -3.652 1.00 81.69 96 PRO A O 1
ATOM 750 N N . GLY A 1 97 ? -6.942 -20.873 -3.584 1.00 83.94 97 GLY A N 1
ATOM 751 C CA . GLY A 1 97 ? -5.916 -21.217 -4.569 1.00 83.94 97 GLY A CA 1
ATOM 752 C C . GLY A 1 97 ? -4.493 -20.922 -4.073 1.00 83.94 97 GLY A C 1
ATOM 753 O O . GLY A 1 97 ? -4.266 -20.612 -2.903 1.00 83.94 97 GLY A O 1
ATOM 754 N N . SER A 1 98 ? -3.507 -21.007 -4.968 1.00 86.50 98 SER A N 1
ATOM 755 C CA . SER A 1 98 ? -2.118 -20.647 -4.659 1.00 86.50 98 SER A CA 1
ATOM 756 C C . SER A 1 98 ? -1.913 -19.135 -4.731 1.00 86.50 98 SER A C 1
ATOM 758 O O . SER A 1 98 ? -2.361 -18.481 -5.677 1.00 86.50 98 SER A O 1
ATOM 760 N N . LEU A 1 99 ? -1.230 -18.547 -3.747 1.00 86.38 99 LEU A N 1
ATOM 761 C CA . LEU A 1 99 ? -0.874 -17.129 -3.807 1.00 86.38 99 LEU A CA 1
ATOM 762 C C . LEU A 1 99 ? 0.079 -16.889 -4.997 1.00 86.38 99 LEU A C 1
ATOM 764 O O . LEU A 1 99 ? 1.006 -17.682 -5.183 1.00 86.38 99 LEU A O 1
ATOM 768 N N . PRO A 1 100 ? -0.113 -15.824 -5.799 1.00 89.88 100 PRO A N 1
ATOM 769 C CA . PRO A 1 100 ? 0.848 -15.478 -6.837 1.00 89.88 100 PRO A CA 1
ATOM 770 C C . PRO A 1 100 ? 2.214 -15.130 -6.225 1.00 89.88 100 PRO A C 1
ATOM 772 O O . PRO A 1 100 ? 2.321 -14.843 -5.031 1.00 89.88 100 PRO A O 1
ATOM 775 N N . LEU A 1 101 ? 3.265 -15.151 -7.048 1.00 90.38 101 LEU A N 1
ATOM 776 C CA . LEU A 1 101 ? 4.628 -14.881 -6.592 1.00 90.38 101 LEU A CA 1
ATOM 777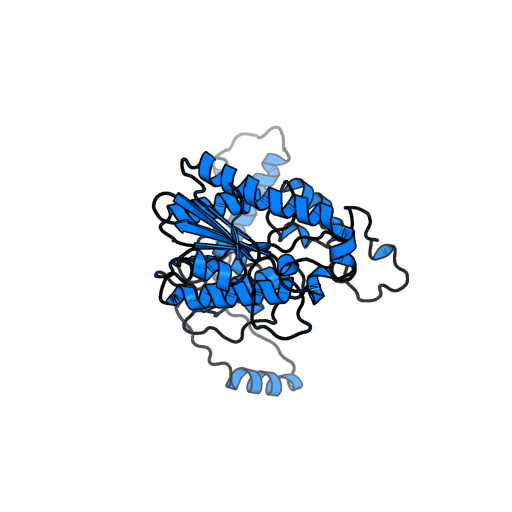 C C . LEU A 1 101 ? 4.714 -13.530 -5.863 1.00 90.38 101 LEU A C 1
ATOM 779 O O . LEU A 1 101 ? 4.211 -12.519 -6.357 1.00 90.38 101 LEU A O 1
ATOM 783 N N . ILE A 1 102 ? 5.377 -13.519 -4.702 1.00 91.50 102 ILE A N 1
ATOM 784 C CA . ILE A 1 102 ? 5.557 -12.303 -3.902 1.00 91.50 102 ILE A CA 1
ATOM 785 C C . ILE A 1 102 ? 6.299 -11.248 -4.742 1.00 91.50 102 ILE A C 1
ATOM 787 O O . ILE A 1 102 ? 7.391 -11.540 -5.245 1.00 91.50 102 ILE A O 1
ATOM 791 N N . PRO A 1 103 ? 5.747 -10.027 -4.880 1.00 94.88 103 PRO A N 1
ATOM 792 C CA . PRO A 1 103 ? 6.367 -8.976 -5.664 1.00 94.88 103 PRO A CA 1
ATOM 793 C C . PRO A 1 103 ? 7.738 -8.578 -5.134 1.00 94.88 103 PRO A C 1
ATOM 795 O O . PRO A 1 103 ? 7.958 -8.501 -3.929 1.00 94.88 103 PRO A O 1
ATOM 798 N N . ASN A 1 104 ? 8.634 -8.258 -6.057 1.00 94.19 104 ASN A N 1
ATOM 799 C CA . ASN A 1 104 ? 9.962 -7.728 -5.794 1.00 94.19 104 ASN A CA 1
ATOM 800 C C . ASN A 1 104 ? 10.115 -6.323 -6.394 1.00 94.19 104 ASN A C 1
ATOM 802 O O . ASN A 1 104 ? 9.212 -5.801 -7.060 1.00 94.19 104 ASN A O 1
ATOM 806 N N . LYS A 1 105 ? 11.275 -5.694 -6.197 1.00 91.81 105 LYS A N 1
ATOM 807 C CA . LYS A 1 105 ? 11.547 -4.326 -6.665 1.00 91.81 105 LYS A CA 1
ATOM 808 C C . LYS A 1 105 ? 11.364 -4.133 -8.175 1.00 91.81 105 LYS A C 1
ATOM 810 O O . LYS A 1 105 ? 11.111 -3.012 -8.613 1.00 91.81 105 LYS A O 1
ATOM 815 N N . LYS A 1 106 ? 11.400 -5.204 -8.976 1.00 91.88 106 LYS A N 1
ATOM 816 C CA . LYS A 1 106 ? 11.205 -5.209 -10.437 1.00 91.88 106 LYS A CA 1
ATOM 817 C C . LYS A 1 106 ? 9.817 -5.695 -10.894 1.00 91.88 106 LYS A C 1
ATOM 819 O O . LYS A 1 106 ? 9.462 -5.445 -12.037 1.00 91.88 106 LYS A O 1
ATOM 824 N N . THR A 1 107 ? 8.967 -6.229 -10.017 1.00 93.19 107 THR A N 1
ATOM 825 C CA . THR A 1 107 ? 7.595 -6.678 -10.356 1.00 93.19 107 THR A CA 1
ATOM 826 C C . THR A 1 107 ? 6.644 -5.553 -10.770 1.00 93.19 107 THR A C 1
ATOM 828 O O . THR A 1 107 ? 6.439 -4.610 -10.014 1.00 93.19 107 THR A O 1
ATOM 831 N N . HIS A 1 108 ? 6.004 -5.652 -11.936 1.00 92.06 108 HIS A N 1
ATOM 832 C CA . HIS A 1 108 ? 5.194 -4.568 -12.501 1.00 92.06 108 HIS A CA 1
ATOM 833 C C . HIS A 1 108 ? 3.987 -4.186 -11.616 1.00 92.06 108 HIS A C 1
ATOM 835 O O . HIS A 1 108 ? 3.424 -5.052 -10.943 1.00 92.06 108 HIS A O 1
ATOM 841 N N . PRO A 1 109 ? 3.522 -2.918 -11.630 1.00 93.44 109 PRO A N 1
ATOM 842 C CA . PRO A 1 109 ? 2.331 -2.493 -10.891 1.00 93.44 109 PRO A CA 1
ATOM 843 C C . PRO A 1 109 ? 1.085 -3.326 -11.195 1.00 93.44 109 PRO A C 1
ATOM 845 O O . PRO A 1 109 ? 0.305 -3.594 -10.280 1.00 93.44 109 PRO A O 1
ATOM 848 N N . ARG A 1 110 ? 0.908 -3.789 -12.442 1.00 93.00 110 ARG A N 1
ATOM 849 C CA . ARG A 1 110 ? -0.174 -4.725 -12.787 1.00 93.00 110 ARG A CA 1
ATOM 850 C C . ARG A 1 110 ? -0.137 -6.022 -11.980 1.00 93.00 110 ARG A C 1
ATOM 852 O O . ARG A 1 110 ? -1.188 -6.467 -11.521 1.00 93.00 110 ARG A O 1
ATOM 859 N N . ASP A 1 111 ? 1.049 -6.584 -11.771 1.00 93.94 111 ASP A N 1
ATOM 860 C CA . ASP A 1 111 ? 1.239 -7.857 -11.076 1.00 93.94 111 ASP A CA 1
ATOM 861 C C . ASP A 1 111 ? 1.136 -7.655 -9.564 1.00 93.94 111 ASP A C 1
ATOM 863 O O . ASP A 1 111 ? 0.509 -8.456 -8.874 1.00 93.94 111 ASP A O 1
ATOM 867 N N . ILE A 1 112 ? 1.652 -6.527 -9.055 1.00 95.94 112 ILE A N 1
ATOM 868 C CA . ILE A 1 112 ? 1.462 -6.106 -7.660 1.00 95.94 112 ILE A CA 1
ATOM 869 C C . ILE A 1 112 ? -0.033 -5.993 -7.344 1.00 95.94 112 ILE A C 1
ATOM 871 O O . ILE A 1 112 ? -0.500 -6.569 -6.365 1.00 95.94 112 ILE A O 1
ATOM 875 N N . ARG A 1 113 ? -0.810 -5.311 -8.196 1.00 95.81 113 ARG A N 1
ATOM 876 C CA . ARG A 1 113 ? -2.272 -5.233 -8.060 1.00 95.81 113 ARG A CA 1
ATOM 877 C C . ARG A 1 113 ? -2.917 -6.621 -8.083 1.00 95.81 113 ARG A C 1
ATOM 879 O O . ARG A 1 113 ? -3.824 -6.872 -7.293 1.00 95.81 113 ARG A O 1
ATOM 886 N N . GLY A 1 114 ? -2.448 -7.524 -8.944 1.00 95.56 114 GLY A N 1
ATOM 887 C CA . GLY A 1 114 ? -2.907 -8.914 -8.970 1.00 95.56 114 GLY A CA 1
ATOM 888 C C . GLY A 1 114 ? -2.677 -9.644 -7.647 1.00 95.56 114 GLY A C 1
ATOM 889 O O . GLY A 1 114 ? -3.591 -10.295 -7.147 1.00 95.56 114 GLY A O 1
ATOM 890 N N . VAL A 1 115 ? -1.504 -9.473 -7.032 1.00 96.50 115 VAL A N 1
ATOM 891 C CA . VAL A 1 115 ? -1.197 -10.030 -5.707 1.00 96.50 115 VAL A CA 1
ATOM 892 C C . VAL A 1 115 ? -2.086 -9.421 -4.624 1.00 96.50 115 VAL A C 1
ATOM 894 O O . VAL A 1 115 ? -2.666 -10.170 -3.844 1.00 96.50 115 VAL A O 1
ATOM 897 N N . LEU A 1 116 ? -2.259 -8.096 -4.593 1.00 97.25 116 LEU A N 1
ATOM 898 C CA . LEU A 1 116 ? -3.130 -7.424 -3.616 1.00 97.25 116 LEU A CA 1
ATOM 899 C C . LEU A 1 116 ? -4.584 -7.907 -3.729 1.00 97.25 116 LEU A C 1
ATOM 901 O O . LEU A 1 116 ? -5.212 -8.232 -2.722 1.00 97.25 116 LEU A O 1
ATOM 905 N N . CYS A 1 117 ? -5.099 -8.037 -4.955 1.00 96.06 117 CYS A N 1
ATOM 906 C CA . CYS A 1 117 ? -6.430 -8.591 -5.199 1.00 96.06 117 CYS A CA 1
ATOM 907 C C . CYS A 1 117 ? -6.536 -10.058 -4.769 1.00 96.06 117 CYS A C 1
ATOM 909 O O . CYS A 1 117 ? -7.551 -10.443 -4.196 1.00 96.06 117 CYS A O 1
ATOM 911 N N . ALA A 1 118 ? -5.507 -10.874 -5.016 1.00 95.31 118 ALA A N 1
ATOM 912 C CA . ALA A 1 118 ? -5.486 -12.262 -4.567 1.00 95.31 118 ALA A CA 1
ATOM 913 C C . ALA A 1 118 ? -5.493 -12.350 -3.032 1.00 95.31 118 ALA A C 1
ATOM 915 O O . ALA A 1 118 ? -6.324 -13.065 -2.481 1.00 95.31 118 ALA A O 1
ATOM 916 N N . ILE A 1 119 ? -4.653 -11.569 -2.338 1.00 95.75 119 ILE A N 1
ATOM 917 C CA . ILE A 1 119 ? -4.636 -11.494 -0.866 1.00 95.75 119 ILE A CA 1
ATOM 918 C C . ILE A 1 119 ? -6.024 -11.122 -0.336 1.00 95.75 119 ILE A C 1
ATOM 920 O O . ILE A 1 119 ? -6.526 -11.786 0.574 1.00 95.75 119 ILE A O 1
ATOM 924 N N . ALA A 1 120 ? -6.663 -10.108 -0.927 1.00 95.25 120 ALA A N 1
ATOM 925 C CA . ALA A 1 120 ? -8.005 -9.689 -0.546 1.00 95.25 120 ALA A CA 1
ATOM 926 C C . ALA A 1 120 ? -9.043 -10.800 -0.780 1.00 95.25 120 ALA A C 1
ATOM 928 O O . ALA A 1 120 ? -9.765 -11.161 0.141 1.00 95.25 120 ALA A O 1
ATOM 929 N N . LEU A 1 121 ? -9.093 -11.403 -1.970 1.00 93.06 121 LEU A N 1
ATOM 930 C CA . LEU A 1 121 ? -10.051 -12.471 -2.291 1.00 93.06 121 LEU A CA 1
ATOM 931 C C . LEU A 1 121 ? -9.883 -13.721 -1.420 1.00 93.06 121 LEU A C 1
ATOM 933 O O . LEU A 1 121 ? -10.866 -14.403 -1.152 1.00 93.06 121 LEU A O 1
ATOM 937 N N . MET A 1 122 ? -8.661 -14.023 -0.982 1.00 92.38 122 MET A N 1
ATOM 938 C CA . MET A 1 122 ? -8.355 -15.203 -0.168 1.00 92.38 122 MET A CA 1
ATOM 939 C C . MET A 1 122 ? -8.702 -15.030 1.316 1.00 92.38 122 MET A C 1
ATOM 941 O O . MET A 1 122 ? -8.894 -16.028 1.999 1.00 92.38 122 MET A O 1
ATOM 945 N N . ASN A 1 123 ? -8.760 -13.797 1.832 1.00 93.12 123 ASN A N 1
ATOM 946 C CA . ASN A 1 123 ? -8.842 -13.555 3.282 1.00 93.12 123 ASN A CA 1
ATOM 947 C C . ASN A 1 123 ? -9.982 -12.620 3.700 1.00 93.12 123 ASN A C 1
ATOM 949 O O . ASN A 1 123 ? -10.401 -12.634 4.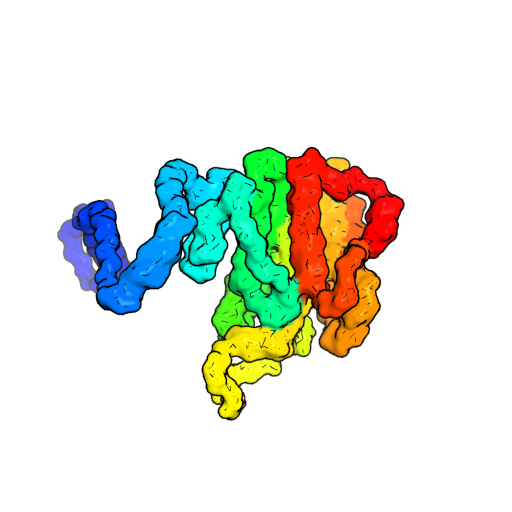857 1.00 93.12 123 ASN A O 1
ATOM 953 N N . TYR A 1 124 ? -10.464 -11.767 2.798 1.00 92.75 124 TYR A N 1
ATOM 954 C CA . TYR A 1 124 ? -11.482 -10.779 3.126 1.00 92.75 124 TYR A CA 1
ATOM 955 C C . TYR A 1 124 ? -12.853 -11.447 3.209 1.00 92.75 124 TYR A C 1
ATOM 957 O O . TYR A 1 124 ? -13.198 -12.262 2.358 1.00 92.75 124 TYR A O 1
ATOM 965 N N . THR A 1 125 ? -13.631 -11.109 4.233 1.00 91.19 125 THR A N 1
ATOM 966 C CA . THR A 1 125 ? -14.985 -11.615 4.489 1.00 91.19 125 THR A CA 1
ATOM 967 C C . THR A 1 125 ? -15.871 -10.482 5.009 1.00 91.19 125 THR A C 1
ATOM 969 O O . THR A 1 125 ? -15.386 -9.415 5.386 1.00 91.19 125 THR A O 1
ATOM 972 N N . ALA A 1 126 ? -17.178 -10.729 5.136 1.00 88.81 126 ALA A N 1
ATOM 973 C CA . ALA A 1 126 ? -18.101 -9.771 5.750 1.00 88.81 126 ALA A CA 1
ATOM 974 C C . ALA A 1 126 ? -17.721 -9.382 7.198 1.00 88.81 126 ALA A C 1
ATOM 976 O O . ALA A 1 126 ? -18.058 -8.288 7.640 1.00 88.81 126 ALA A O 1
ATOM 977 N N . LYS A 1 127 ? -17.002 -10.254 7.924 1.00 90.31 127 LYS A N 1
ATOM 978 C CA . LYS A 1 127 ? -16.572 -10.026 9.315 1.00 90.31 127 LYS A CA 1
ATOM 979 C C . LYS A 1 127 ? -15.189 -9.384 9.435 1.00 90.31 127 LYS A C 1
ATOM 981 O O . LYS A 1 127 ? -14.766 -9.068 10.540 1.00 90.31 127 LYS A O 1
ATOM 986 N N . SER A 1 128 ? -14.466 -9.213 8.329 1.00 93.75 128 SER A N 1
ATOM 987 C CA . SER A 1 128 ? -13.106 -8.681 8.364 1.00 93.75 128 SER A CA 1
ATOM 988 C C . SER A 1 128 ? -13.096 -7.251 8.900 1.00 93.75 128 SER A C 1
ATOM 990 O O . SER A 1 128 ? -13.802 -6.385 8.384 1.00 93.75 128 SER A O 1
ATOM 992 N N . ILE A 1 129 ? -12.261 -6.996 9.905 1.00 95.69 129 ILE A N 1
ATOM 993 C CA . ILE A 1 129 ? -12.075 -5.675 10.528 1.00 95.69 129 ILE A CA 1
ATOM 994 C C . ILE A 1 129 ? -11.156 -4.751 9.721 1.00 95.69 129 ILE A C 1
ATOM 996 O O . ILE A 1 129 ? -10.932 -3.610 10.102 1.00 95.69 129 ILE A O 1
ATOM 1000 N N . TRP A 1 130 ? -10.606 -5.236 8.616 1.00 96.25 130 TRP A N 1
ATOM 1001 C CA . TRP A 1 130 ? -9.620 -4.538 7.803 1.00 96.25 130 TRP A CA 1
ATOM 1002 C C . TRP A 1 130 ? -10.139 -4.305 6.385 1.00 96.25 130 TRP A C 1
ATOM 1004 O O . TRP A 1 130 ? -11.054 -4.991 5.946 1.00 96.25 130 TRP A O 1
ATOM 1014 N N . SER A 1 131 ? -9.535 -3.372 5.657 1.00 96.31 131 SER A N 1
ATOM 1015 C CA . SER A 1 131 ? -9.625 -3.268 4.198 1.00 96.31 131 SER A CA 1
ATOM 1016 C C . SER A 1 131 ? -8.222 -3.159 3.607 1.00 96.31 131 SER A C 1
ATOM 1018 O O . SER A 1 131 ? -7.329 -2.593 4.237 1.00 96.31 131 SER A O 1
ATOM 1020 N N . LEU A 1 132 ? -8.015 -3.724 2.417 1.00 97.38 132 LEU A N 1
ATOM 1021 C CA . LEU A 1 132 ? -6.744 -3.674 1.695 1.00 97.38 132 LEU A CA 1
ATOM 1022 C C . LEU A 1 132 ? -6.932 -2.873 0.411 1.00 97.38 132 LEU A C 1
ATOM 1024 O O . LEU A 1 132 ? -7.725 -3.253 -0.448 1.00 97.38 132 LEU A O 1
ATOM 1028 N N . ASN A 1 133 ? -6.155 -1.805 0.241 1.00 96.88 133 ASN A N 1
ATOM 1029 C CA . ASN A 1 133 ? -6.140 -1.074 -1.013 1.00 96.88 133 ASN A CA 1
ATOM 1030 C C . ASN A 1 133 ? -5.620 -1.982 -2.135 1.00 96.88 133 ASN A C 1
ATOM 1032 O O . ASN A 1 133 ? -4.501 -2.493 -2.079 1.00 96.88 133 ASN A O 1
ATOM 1036 N N . LEU A 1 134 ? -6.440 -2.170 -3.167 1.00 96.44 134 LEU A N 1
ATOM 1037 C CA . LEU A 1 134 ? -6.138 -3.085 -4.265 1.00 96.44 134 LEU A CA 1
ATOM 1038 C C . LEU A 1 134 ? -5.168 -2.493 -5.292 1.00 96.44 134 LEU A C 1
ATOM 1040 O O . LEU A 1 134 ? -4.748 -3.195 -6.205 1.00 96.44 134 LEU A O 1
ATOM 1044 N N . SER A 1 135 ? -4.813 -1.212 -5.186 1.00 95.75 135 SER A N 1
ATOM 1045 C CA . SER A 1 135 ? -3.870 -0.557 -6.091 1.00 95.75 135 SER A CA 1
ATOM 1046 C C . SER A 1 135 ? -2.585 -0.163 -5.368 1.00 95.75 135 SER A C 1
ATOM 1048 O O . SER A 1 135 ? -2.654 0.413 -4.283 1.00 95.75 135 SER A O 1
ATOM 1050 N N . PRO A 1 136 ? -1.406 -0.400 -5.972 1.00 96.19 136 PRO A N 1
ATOM 1051 C CA . PRO A 1 136 ? -0.163 0.095 -5.404 1.00 96.19 136 PRO A CA 1
ATOM 1052 C C . PRO A 1 136 ? -0.150 1.627 -5.366 1.00 96.19 136 PRO A C 1
ATOM 1054 O O . PRO A 1 136 ? -0.677 2.298 -6.258 1.00 96.19 136 PRO A O 1
ATOM 1057 N N . ILE A 1 137 ? 0.493 2.192 -4.351 1.00 95.62 137 ILE A N 1
ATOM 1058 C CA . ILE A 1 137 ? 0.689 3.640 -4.238 1.00 95.62 137 ILE A CA 1
ATOM 1059 C C . ILE A 1 137 ? 2.047 4.007 -4.827 1.00 95.62 137 ILE A C 1
ATOM 1061 O O . ILE A 1 137 ? 3.052 3.353 -4.553 1.00 95.62 137 ILE A O 1
ATOM 1065 N N . ALA A 1 138 ? 2.100 5.084 -5.600 1.00 91.25 138 ALA A N 1
ATOM 1066 C CA . ALA A 1 138 ? 3.352 5.665 -6.075 1.00 91.25 138 ALA A CA 1
ATOM 1067 C C . ALA A 1 138 ? 3.562 7.077 -5.509 1.00 91.25 138 ALA A C 1
ATOM 1069 O O . ALA A 1 138 ? 2.656 7.688 -4.946 1.00 91.25 138 ALA A O 1
ATOM 1070 N N . GLN A 1 139 ? 4.763 7.624 -5.693 1.00 86.38 139 GLN A N 1
ATOM 1071 C CA . GLN A 1 139 ? 5.183 8.944 -5.206 1.00 86.38 139 GLN A CA 1
ATOM 1072 C C . GLN A 1 139 ? 4.589 10.137 -5.977 1.00 86.38 139 GLN A C 1
ATOM 1074 O O . GLN A 1 139 ? 5.098 11.251 -5.875 1.00 86.38 139 GLN A O 1
ATOM 1079 N N . PHE A 1 140 ? 3.545 9.919 -6.778 1.00 84.62 140 PHE A N 1
ATOM 1080 C CA . PHE A 1 140 ? 2.924 10.979 -7.564 1.00 84.62 140 PHE A CA 1
ATOM 1081 C C . PHE A 1 140 ? 2.169 11.943 -6.643 1.00 84.62 140 PHE A C 1
ATOM 1083 O O . PHE A 1 140 ? 1.301 11.491 -5.888 1.00 84.62 140 PHE A O 1
ATOM 1090 N N . PRO A 1 141 ? 2.438 13.257 -6.713 1.00 77.00 141 PRO A N 1
ATOM 1091 C CA . PRO A 1 141 ? 1.721 14.220 -5.888 1.00 77.00 141 PRO A CA 1
ATOM 1092 C C . PRO A 1 141 ? 0.287 14.418 -6.392 1.00 77.00 141 PRO A C 1
ATOM 1094 O O . PRO A 1 141 ? -0.592 14.767 -5.614 1.00 77.00 141 PRO A O 1
ATOM 1097 N N . ASN A 1 142 ? 0.022 14.161 -7.677 1.00 80.75 142 ASN A N 1
ATOM 1098 C CA . ASN A 1 142 ? -1.312 14.249 -8.260 1.00 80.75 142 ASN A CA 1
ATOM 1099 C C . ASN A 1 142 ? -1.519 13.209 -9.390 1.00 80.75 142 ASN A C 1
ATOM 1101 O O . ASN A 1 142 ? -0.556 12.646 -9.920 1.00 80.75 142 ASN A O 1
ATOM 1105 N N . PRO A 1 143 ? -2.777 12.943 -9.797 1.00 81.62 143 PRO A N 1
ATOM 1106 C CA . PRO A 1 143 ? -3.076 12.006 -10.884 1.00 81.62 143 PRO A CA 1
ATOM 1107 C C . PRO A 1 143 ? -2.563 12.439 -12.265 1.00 81.62 143 PRO A C 1
ATOM 1109 O O . PRO A 1 143 ? -2.419 11.598 -13.155 1.00 81.62 143 PRO A O 1
ATOM 1112 N N . THR A 1 144 ? -2.311 13.732 -12.480 1.00 85.06 144 THR A N 1
ATOM 1113 C CA . THR A 1 144 ? -1.759 14.239 -13.744 1.00 85.06 144 THR A CA 1
ATOM 1114 C C . THR A 1 144 ? -0.325 13.755 -13.927 1.00 85.06 144 THR A C 1
ATOM 1116 O O . THR A 1 144 ? 0.006 13.263 -15.004 1.00 85.06 144 THR A O 1
ATOM 1119 N N . ASP A 1 145 ? 0.482 13.746 -12.867 1.00 82.81 145 ASP A N 1
ATOM 1120 C CA . ASP A 1 145 ? 1.845 13.213 -12.911 1.00 82.81 145 ASP A CA 1
ATOM 1121 C C . ASP A 1 145 ? 1.866 11.715 -13.234 1.00 82.81 145 ASP A C 1
ATOM 1123 O O . ASP A 1 145 ? 2.681 11.258 -14.035 1.00 82.81 145 ASP A O 1
ATOM 1127 N N . ALA A 1 146 ? 0.897 10.942 -12.737 1.00 82.12 146 ALA A N 1
ATOM 1128 C CA . ALA A 1 146 ? 0.766 9.537 -13.126 1.00 82.12 146 ALA A CA 1
ATOM 1129 C C . ALA A 1 146 ? 0.549 9.369 -14.646 1.00 82.12 146 ALA A C 1
ATOM 1131 O O . ALA A 1 146 ? 1.085 8.437 -15.250 1.00 82.12 146 ALA A O 1
ATOM 1132 N N . ARG A 1 147 ? -0.198 10.276 -15.298 1.00 83.44 147 ARG A N 1
ATOM 1133 C CA . ARG A 1 147 ? -0.397 10.263 -16.765 1.00 83.44 147 ARG A CA 1
ATOM 1134 C C . ARG A 1 147 ? 0.878 10.627 -17.508 1.00 83.44 147 ARG A C 1
ATOM 1136 O O . ARG A 1 147 ? 1.203 10.001 -18.512 1.00 83.44 147 ARG A O 1
ATOM 1143 N N . VAL A 1 148 ? 1.602 11.605 -16.989 1.00 81.94 148 VAL A N 1
ATOM 1144 C CA . VAL A 1 148 ? 2.877 12.075 -17.522 1.00 81.94 148 VAL A CA 1
ATOM 1145 C C . VAL A 1 148 ? 3.922 10.939 -17.539 1.00 81.94 148 VAL A C 1
ATOM 1147 O O . VAL A 1 148 ? 4.651 10.757 -18.516 1.00 81.94 148 VAL A O 1
ATOM 1150 N N . TRP A 1 149 ? 3.905 10.070 -16.526 1.00 80.62 149 TRP A N 1
ATOM 1151 C CA . TRP A 1 149 ? 4.751 8.871 -16.452 1.00 80.62 149 TRP A CA 1
ATOM 1152 C C . TRP A 1 149 ? 4.251 7.694 -17.302 1.00 80.62 149 TRP A C 1
ATOM 1154 O O . TRP A 1 149 ? 4.976 6.713 -17.493 1.00 80.62 149 TRP A O 1
ATOM 1164 N N . SER A 1 150 ? 3.032 7.768 -17.846 1.00 84.69 150 SER A N 1
ATOM 1165 C CA . SER A 1 150 ? 2.393 6.642 -18.536 1.00 84.69 150 SER A CA 1
ATOM 1166 C C . SER A 1 150 ? 3.151 6.221 -19.784 1.00 84.69 150 SER A C 1
ATOM 1168 O O . SER A 1 150 ? 3.209 5.032 -20.069 1.00 84.69 150 SER A O 1
ATOM 1170 N N . LYS A 1 151 ? 3.727 7.163 -20.539 1.00 80.12 151 LYS A N 1
ATOM 1171 C CA . LYS A 1 151 ? 4.483 6.820 -21.751 1.00 80.12 151 LYS A CA 1
ATOM 1172 C C . LYS A 1 151 ? 5.761 6.056 -21.400 1.00 80.12 151 LYS A C 1
ATOM 1174 O O . LYS A 1 151 ? 6.021 5.004 -21.970 1.00 80.12 151 LYS A O 1
ATOM 1179 N N . ALA A 1 152 ? 6.520 6.564 -20.432 1.00 78.12 152 ALA A N 1
ATOM 1180 C CA . ALA A 1 152 ? 7.811 5.994 -20.060 1.00 78.12 152 ALA A CA 1
ATOM 1181 C C . ALA A 1 152 ? 7.674 4.629 -19.363 1.00 78.12 152 ALA A C 1
ATOM 1183 O O . ALA A 1 152 ? 8.473 3.730 -19.598 1.00 78.12 152 ALA A O 1
ATOM 1184 N N . SER A 1 153 ? 6.621 4.456 -18.562 1.00 81.62 153 SER A N 1
ATOM 1185 C CA . SER A 1 153 ? 6.336 3.207 -17.846 1.00 81.62 153 SER A CA 1
ATOM 1186 C C . SER A 1 153 ? 5.545 2.174 -18.660 1.00 81.62 153 SER A C 1
ATOM 1188 O O . SER A 1 153 ? 5.136 1.157 -18.109 1.00 81.62 153 SER A O 1
ATOM 1190 N N . GLY A 1 154 ? 5.257 2.427 -19.944 1.00 83.88 154 GLY A N 1
ATOM 1191 C CA . GLY A 1 154 ? 4.430 1.525 -20.759 1.00 83.88 154 GLY A CA 1
ATOM 1192 C C . GLY A 1 154 ? 2.975 1.406 -20.280 1.00 83.88 154 GLY A C 1
ATOM 1193 O O . GLY A 1 154 ? 2.319 0.400 -20.525 1.00 83.88 154 GLY A O 1
ATOM 1194 N N . GLY A 1 155 ? 2.464 2.421 -19.579 1.00 86.75 155 GLY A N 1
ATOM 1195 C CA . GLY A 1 155 ? 1.108 2.471 -19.026 1.00 86.75 155 GLY A CA 1
ATOM 1196 C C . GLY A 1 155 ? 1.010 2.101 -17.547 1.00 86.75 155 GLY A C 1
ATOM 1197 O O . GLY A 1 155 ? -0.010 2.396 -16.923 1.00 86.75 155 GLY A O 1
ATOM 1198 N N . GLU A 1 156 ? 2.061 1.524 -16.965 1.00 88.50 156 GLU A N 1
ATOM 1199 C CA . GLU A 1 156 ? 2.036 0.979 -15.606 1.00 88.50 156 GLU A CA 1
ATOM 1200 C C . GLU A 1 156 ? 1.796 2.031 -14.515 1.00 88.50 156 GLU A C 1
ATOM 1202 O O . GLU A 1 156 ? 1.127 1.746 -13.524 1.00 88.50 156 GLU A O 1
ATOM 1207 N N . SER A 1 157 ? 2.265 3.269 -14.696 1.00 88.25 157 SER A N 1
ATOM 1208 C CA . SER A 1 157 ? 2.031 4.352 -13.729 1.00 88.25 157 SER A CA 1
ATOM 1209 C C . SER A 1 157 ? 0.546 4.658 -13.511 1.00 88.25 157 SER A C 1
ATOM 1211 O O . SER A 1 157 ? 0.168 5.110 -12.433 1.00 88.25 157 SER A O 1
ATOM 1213 N N . ARG A 1 158 ? -0.313 4.384 -14.504 1.00 90.25 158 ARG A N 1
ATOM 1214 C CA . ARG A 1 158 ? -1.769 4.588 -14.412 1.00 90.25 158 ARG A CA 1
ATOM 1215 C C . ARG A 1 158 ? -2.472 3.531 -13.562 1.00 90.25 158 ARG A C 1
ATOM 1217 O O . ARG A 1 158 ? -3.660 3.674 -13.283 1.00 90.25 158 ARG A O 1
ATOM 1224 N N . LEU A 1 159 ? -1.763 2.469 -13.184 1.00 92.12 159 LEU A N 1
ATOM 1225 C CA . LEU A 1 159 ? -2.250 1.436 -12.273 1.00 92.12 159 LEU A CA 1
ATOM 1226 C C . LEU A 1 159 ? -1.914 1.762 -10.811 1.00 92.12 159 LEU A C 1
ATOM 1228 O O . LEU A 1 159 ? -2.377 1.066 -9.911 1.00 92.12 159 LEU A O 1
ATOM 1232 N N . CYS A 1 160 ? -1.141 2.818 -10.564 1.00 93.50 160 CYS A N 1
ATOM 1233 C CA . CYS A 1 160 ? -0.877 3.301 -9.219 1.00 93.50 160 CYS A CA 1
ATOM 1234 C C . CYS A 1 160 ? -1.848 4.421 -8.835 1.00 93.50 160 CYS A C 1
ATOM 1236 O O . CYS A 1 160 ? -2.308 5.186 -9.687 1.00 93.50 160 CYS A O 1
ATOM 1238 N N . ILE A 1 161 ? -2.111 4.553 -7.539 1.00 93.69 161 ILE A N 1
ATOM 1239 C CA . ILE A 1 161 ? -2.822 5.702 -6.965 1.00 93.69 161 ILE A CA 1
ATOM 1240 C C . ILE A 1 161 ? -1.848 6.648 -6.254 1.00 93.69 161 ILE A C 1
ATOM 1242 O O . ILE A 1 161 ? -0.695 6.298 -5.987 1.00 93.69 161 ILE A O 1
ATOM 1246 N N . THR A 1 162 ? -2.308 7.865 -5.964 1.00 93.62 162 THR A N 1
ATOM 1247 C CA . THR A 1 162 ? -1.546 8.846 -5.180 1.00 93.62 162 THR A CA 1
ATOM 1248 C C . THR A 1 162 ? -1.696 8.578 -3.683 1.00 93.62 162 THR A C 1
ATOM 1250 O O . THR A 1 162 ? -2.692 7.994 -3.246 1.00 93.62 162 THR A O 1
ATOM 1253 N N . LEU A 1 163 ? -0.736 9.056 -2.882 1.00 93.81 163 LEU A N 1
ATOM 1254 C CA . LEU A 1 163 ? -0.841 9.017 -1.417 1.00 93.81 163 LEU A CA 1
ATOM 1255 C C . LEU A 1 163 ? -2.101 9.728 -0.923 1.00 93.81 163 LEU A C 1
ATOM 1257 O O . LEU A 1 163 ? -2.835 9.160 -0.124 1.00 93.81 163 LEU A O 1
ATOM 1261 N N . GLN A 1 164 ? -2.384 10.925 -1.444 1.00 94.00 164 GLN A N 1
ATOM 1262 C CA . GLN A 1 164 ? -3.576 11.691 -1.076 1.00 94.00 164 GLN A CA 1
ATOM 1263 C C . GLN A 1 164 ? -4.850 10.863 -1.263 1.00 94.00 164 GLN A C 1
ATOM 1265 O O . GLN A 1 164 ? -5.651 10.747 -0.341 1.00 94.00 164 GLN A O 1
ATOM 1270 N N . ARG A 1 165 ? -5.011 10.242 -2.441 1.00 93.75 165 ARG A N 1
ATOM 1271 C CA . ARG A 1 165 ? -6.185 9.418 -2.734 1.00 93.75 165 ARG A CA 1
ATOM 1272 C C . ARG A 1 165 ? -6.287 8.239 -1.771 1.00 93.75 165 ARG A C 1
ATOM 1274 O O . ARG A 1 165 ? -7.365 7.985 -1.248 1.00 93.75 165 ARG A O 1
ATOM 1281 N N . CYS A 1 166 ? -5.167 7.563 -1.517 1.00 95.50 166 CYS A N 1
ATOM 1282 C CA . CYS A 1 166 ? -5.131 6.451 -0.579 1.00 95.50 166 CYS A CA 1
ATOM 1283 C C . CYS A 1 166 ? -5.553 6.868 0.835 1.00 95.50 166 CYS A C 1
ATOM 1285 O O . CYS A 1 166 ? -6.286 6.123 1.474 1.00 95.50 166 CYS A O 1
ATOM 1287 N N . MET A 1 167 ? -5.101 8.024 1.330 1.00 96.44 167 MET A N 1
ATOM 1288 C CA . MET A 1 167 ? -5.435 8.473 2.685 1.00 96.44 167 MET A CA 1
ATOM 1289 C C . MET A 1 167 ? -6.908 8.858 2.812 1.00 96.44 167 MET A C 1
ATOM 1291 O O . MET A 1 167 ? -7.536 8.511 3.807 1.00 96.44 167 MET A O 1
ATOM 1295 N N . THR A 1 168 ? -7.483 9.502 1.791 1.00 95.38 168 THR A N 1
ATOM 1296 C CA . THR A 1 168 ? -8.929 9.764 1.746 1.00 95.38 168 THR A CA 1
ATOM 1297 C C . THR A 1 168 ? -9.725 8.458 1.772 1.00 95.38 168 THR A C 1
ATOM 1299 O O . THR A 1 168 ? -10.569 8.285 2.646 1.00 95.38 168 THR A O 1
ATOM 1302 N N . ASP A 1 169 ? -9.399 7.510 0.884 1.00 95.38 169 ASP A N 1
ATOM 1303 C CA . ASP A 1 169 ? -10.083 6.211 0.835 1.00 95.38 169 ASP A CA 1
ATOM 1304 C C . ASP A 1 169 ? -9.917 5.442 2.169 1.00 95.38 169 ASP A C 1
ATOM 1306 O O . ASP A 1 169 ? -10.847 4.787 2.636 1.00 95.38 169 ASP A O 1
ATOM 1310 N N . ALA A 1 170 ? -8.753 5.548 2.819 1.00 97.38 170 ALA A N 1
ATOM 1311 C CA . ALA A 1 170 ? -8.477 4.902 4.100 1.00 97.38 170 ALA A CA 1
ATOM 1312 C C . ALA A 1 170 ? -9.334 5.457 5.246 1.00 97.38 170 ALA A C 1
ATOM 1314 O O . ALA A 1 170 ? -9.830 4.695 6.074 1.00 97.38 170 ALA A O 1
ATOM 1315 N N . VAL A 1 171 ? -9.549 6.772 5.293 1.00 97.31 171 VAL A N 1
ATOM 1316 C CA . VAL A 1 171 ? -10.433 7.387 6.291 1.00 97.31 171 VAL A CA 1
ATOM 1317 C C . VAL A 1 171 ? -11.891 6.985 6.059 1.00 97.31 171 VAL A C 1
ATOM 1319 O O . VAL A 1 171 ? -12.597 6.685 7.023 1.00 97.31 171 VAL A O 1
ATOM 1322 N N . ASP A 1 172 ? -12.336 6.901 4.804 1.00 95.94 172 ASP A N 1
ATOM 1323 C CA . ASP A 1 172 ? -13.681 6.416 4.472 1.00 95.94 172 ASP A CA 1
ATOM 1324 C C . ASP A 1 172 ? -13.877 4.950 4.896 1.00 95.94 172 ASP A C 1
ATOM 1326 O O . ASP A 1 172 ? -14.925 4.586 5.438 1.00 95.94 172 ASP A O 1
ATOM 1330 N N . VAL A 1 173 ? -12.840 4.119 4.747 1.00 95.00 173 VAL A N 1
ATOM 1331 C CA . VAL A 1 173 ? -12.814 2.747 5.275 1.00 95.00 173 VAL A CA 1
ATOM 1332 C C . VAL A 1 173 ? -13.009 2.736 6.792 1.00 95.00 173 VAL A C 1
ATOM 1334 O O . VAL A 1 173 ? -13.863 1.994 7.282 1.00 95.00 173 VAL A O 1
ATOM 1337 N N . LEU A 1 174 ? -12.284 3.566 7.547 1.00 96.50 174 LEU A N 1
ATOM 1338 C CA . LEU A 1 174 ? -12.442 3.626 9.006 1.00 96.50 174 LEU A CA 1
ATOM 1339 C C . LEU A 1 174 ? -13.848 4.102 9.411 1.00 96.50 174 LEU A C 1
ATOM 1341 O O . LEU A 1 174 ? -14.468 3.532 10.310 1.00 96.50 174 LEU A O 1
ATOM 1345 N N . LYS A 1 175 ? -14.402 5.091 8.698 1.00 95.00 175 LYS A N 1
ATOM 1346 C CA . LYS A 1 175 ? -15.778 5.579 8.904 1.00 95.00 175 LYS A CA 1
ATOM 1347 C C . LYS A 1 175 ? -16.841 4.515 8.628 1.00 95.00 175 LYS A C 1
ATOM 1349 O O . LYS A 1 175 ? -17.891 4.538 9.261 1.00 95.00 175 LYS A O 1
ATOM 1354 N N . SER A 1 176 ? -16.568 3.562 7.736 1.00 92.69 176 SER A N 1
ATOM 1355 C CA . SER A 1 176 ? -17.466 2.427 7.469 1.00 92.69 176 SER A CA 1
ATOM 1356 C C . SER A 1 176 ? -17.521 1.389 8.603 1.00 92.69 176 SER A C 1
ATOM 1358 O O . SER A 1 176 ? -18.285 0.429 8.519 1.00 92.69 176 SER A O 1
ATOM 1360 N N . GLY A 1 177 ? -16.726 1.568 9.665 1.00 93.25 177 GLY A N 1
ATOM 1361 C CA . GLY A 1 177 ? -16.677 0.682 10.830 1.00 93.25 177 GLY A CA 1
ATOM 1362 C C . GLY A 1 177 ? -15.524 -0.323 10.813 1.00 93.25 177 GLY A C 1
ATOM 1363 O O . GLY A 1 177 ? -15.433 -1.151 11.717 1.00 93.25 177 GLY A O 1
ATOM 1364 N N . LYS A 1 178 ? -14.630 -0.266 9.817 1.00 94.75 178 LYS A N 1
ATOM 1365 C CA . LYS A 1 178 ? -13.386 -1.049 9.822 1.00 94.75 178 LYS A CA 1
ATOM 1366 C C . LYS A 1 178 ? -12.392 -0.449 10.822 1.00 94.75 178 LYS A C 1
ATOM 1368 O O . LYS A 1 178 ? -12.368 0.758 11.042 1.00 94.75 178 LYS A O 1
ATOM 1373 N N . LEU A 1 179 ? -11.558 -1.300 11.410 1.00 96.81 179 LEU A N 1
ATOM 1374 C CA . LEU A 1 179 ? -10.474 -0.911 12.311 1.00 96.81 179 LEU A CA 1
ATOM 1375 C C . LEU A 1 179 ? -9.183 -0.594 11.558 1.00 96.81 179 LEU A C 1
ATOM 1377 O O . LEU A 1 179 ? -8.436 0.277 11.989 1.00 96.81 179 LEU A O 1
ATOM 1381 N N . LEU A 1 180 ? -8.929 -1.275 10.438 1.00 97.75 180 LEU A N 1
ATOM 1382 C CA . LEU A 1 180 ? -7.674 -1.170 9.695 1.00 97.75 180 LEU A CA 1
ATOM 1383 C C . LEU A 1 180 ? -7.920 -0.812 8.229 1.00 97.75 180 LEU A C 1
ATOM 1385 O O . LEU A 1 180 ? -8.727 -1.446 7.549 1.00 97.75 180 LEU A O 1
ATOM 1389 N N . SER A 1 181 ? -7.156 0.141 7.710 1.00 98.06 181 SER A N 1
ATOM 1390 C CA . SER A 1 181 ? -6.984 0.354 6.274 1.00 98.06 181 SER A CA 1
ATOM 1391 C C . SER A 1 181 ? -5.525 0.136 5.911 1.00 98.06 181 SER A C 1
ATOM 1393 O O . SER A 1 181 ? -4.666 0.896 6.347 1.00 98.06 181 SER A O 1
ATOM 1395 N N . ILE A 1 182 ? -5.250 -0.886 5.105 1.00 98.56 182 ILE A N 1
ATOM 1396 C CA . ILE A 1 182 ? -3.909 -1.363 4.763 1.00 98.56 182 ILE A CA 1
ATOM 1397 C C . ILE A 1 182 ? -3.620 -1.022 3.303 1.00 98.56 182 ILE A C 1
ATOM 1399 O O . ILE A 1 182 ? -4.459 -1.237 2.430 1.00 98.56 182 ILE A O 1
ATOM 1403 N N . ALA A 1 183 ? -2.422 -0.531 3.006 1.00 98.25 183 ALA A N 1
ATOM 1404 C CA . ALA A 1 183 ? -2.007 -0.264 1.638 1.00 98.25 183 ALA A CA 1
ATOM 1405 C C . ALA A 1 183 ? -0.518 -0.536 1.407 1.00 98.25 183 ALA A C 1
ATOM 1407 O O . ALA A 1 183 ? 0.313 -0.404 2.307 1.00 98.25 183 ALA A O 1
ATOM 1408 N N . LEU A 1 184 ? -0.190 -0.888 0.164 1.00 98.38 184 LEU A N 1
ATOM 1409 C CA . LEU A 1 184 ? 1.174 -1.111 -0.301 1.00 98.38 184 LEU A CA 1
ATOM 1410 C C . LEU A 1 184 ? 1.633 0.081 -1.144 1.00 98.38 184 LEU A C 1
ATOM 1412 O O . LEU A 1 184 ? 1.112 0.320 -2.235 1.00 98.38 184 LEU A O 1
ATOM 1416 N N . ALA A 1 185 ? 2.643 0.802 -0.671 1.00 97.38 185 ALA A N 1
ATOM 1417 C CA . ALA A 1 185 ? 3.330 1.814 -1.454 1.00 97.38 185 ALA A CA 1
ATOM 1418 C C . ALA A 1 185 ? 4.583 1.237 -2.108 1.00 97.38 185 ALA A C 1
ATOM 1420 O O . ALA A 1 185 ? 5.441 0.652 -1.447 1.00 97.38 185 ALA A O 1
ATOM 1421 N N . THR A 1 186 ? 4.688 1.435 -3.422 1.00 94.94 186 THR A N 1
ATOM 1422 C CA . THR A 1 186 ? 5.811 0.982 -4.242 1.00 94.94 186 THR A CA 1
ATOM 1423 C C . THR A 1 186 ? 6.389 2.103 -5.116 1.00 94.94 186 THR A C 1
ATOM 1425 O O . THR A 1 186 ? 6.299 2.026 -6.347 1.00 94.94 186 THR A O 1
ATOM 1428 N N . PRO A 1 187 ? 6.935 3.182 -4.522 1.00 91.94 187 PRO A N 1
ATOM 1429 C CA . PRO A 1 187 ? 7.453 4.329 -5.263 1.00 91.94 187 PRO A CA 1
ATOM 1430 C C . PRO A 1 187 ? 8.728 4.029 -6.065 1.00 91.94 187 PRO A C 1
ATOM 1432 O O . PRO A 1 187 ? 9.535 3.165 -5.710 1.00 91.94 187 PRO A O 1
ATOM 1435 N N . TRP A 1 188 ? 8.943 4.823 -7.115 1.00 87.19 188 TRP A N 1
ATOM 1436 C CA . TRP A 1 188 ? 10.164 4.863 -7.922 1.00 87.19 188 TRP A CA 1
ATOM 1437 C C . TRP A 1 188 ? 11.030 6.058 -7.519 1.00 87.19 188 TRP A C 1
ATOM 1439 O O . TRP A 1 188 ? 10.717 7.195 -7.862 1.00 87.19 188 TRP A O 1
ATOM 1449 N N . PHE A 1 189 ? 12.142 5.824 -6.826 1.00 80.50 189 PHE A N 1
ATOM 1450 C CA . PHE A 1 189 ? 13.047 6.923 -6.465 1.00 80.50 189 PHE A CA 1
ATOM 1451 C C . PHE A 1 189 ? 14.272 7.038 -7.364 1.00 80.50 189 PHE A C 1
ATOM 1453 O O . PHE A 1 189 ? 14.882 8.094 -7.397 1.00 80.50 189 PHE A O 1
ATOM 1460 N N . SER A 1 190 ? 14.633 5.985 -8.099 1.00 67.38 190 SER A N 1
ATOM 1461 C CA . SER A 1 190 ? 15.963 5.877 -8.705 1.00 67.38 190 SER A CA 1
ATOM 1462 C C . SER A 1 190 ? 16.257 6.862 -9.834 1.00 67.38 190 SER A C 1
ATOM 1464 O O . SER A 1 190 ? 17.432 7.064 -10.139 1.00 67.38 190 SER A O 1
ATOM 1466 N N . ARG A 1 191 ? 15.237 7.439 -10.485 1.00 66.00 191 ARG A N 1
ATOM 1467 C CA . ARG A 1 191 ? 15.415 8.341 -11.629 1.00 66.00 191 ARG A CA 1
ATOM 1468 C C . ARG A 1 191 ? 14.325 9.416 -11.683 1.00 66.00 191 ARG A C 1
ATOM 1470 O O . ARG A 1 191 ? 13.157 9.094 -11.451 1.00 66.00 191 ARG A O 1
ATOM 1477 N N . PRO A 1 192 ? 14.677 10.672 -12.021 1.00 64.00 192 PRO A N 1
ATOM 1478 C CA . PRO A 1 192 ? 13.689 11.692 -12.333 1.00 64.00 192 PRO A CA 1
ATOM 1479 C C . PRO A 1 192 ? 12.923 11.319 -13.607 1.00 64.00 192 PRO A C 1
ATOM 1481 O O . PRO A 1 192 ? 13.421 10.602 -14.481 1.00 64.00 192 PRO A O 1
ATOM 1484 N N . TRP A 1 193 ? 11.695 11.820 -13.712 1.00 55.72 193 TRP A N 1
ATOM 1485 C CA . TRP A 1 193 ? 10.876 11.660 -14.908 1.00 55.72 193 TRP A CA 1
ATOM 1486 C C . TRP A 1 193 ? 11.624 12.178 -16.152 1.00 55.72 193 TRP A C 1
ATOM 1488 O O . TRP A 1 193 ? 12.193 13.265 -16.121 1.00 55.72 193 TRP A O 1
ATOM 1498 N N . GLY A 1 194 ? 11.657 11.374 -17.222 1.00 60.25 194 GLY A N 1
ATOM 1499 C CA . GLY A 1 194 ? 12.354 11.686 -18.479 1.00 60.25 194 GLY A CA 1
ATOM 1500 C C . GLY A 1 194 ? 13.770 11.110 -18.615 1.00 60.25 194 GLY A C 1
ATOM 1501 O O . GLY A 1 194 ? 14.291 11.066 -19.721 1.00 60.25 194 GLY A O 1
ATOM 1502 N N . ALA A 1 195 ? 14.374 10.594 -17.538 1.00 67.50 195 ALA A N 1
ATOM 1503 C CA . ALA A 1 195 ? 15.721 10.003 -17.573 1.00 67.50 195 ALA A CA 1
ATOM 1504 C C . ALA A 1 195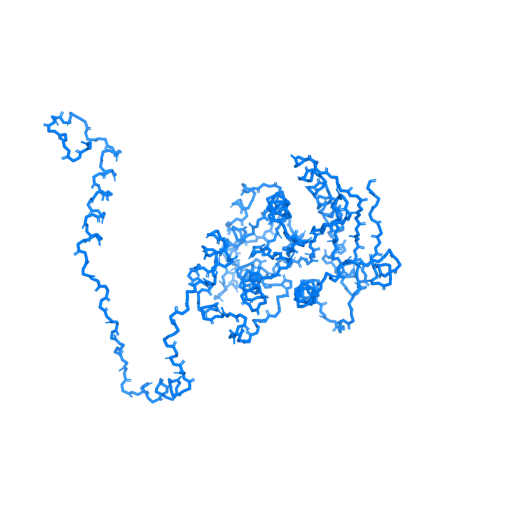 ? 15.750 8.496 -17.912 1.00 67.50 195 ALA A C 1
ATOM 1506 O O . ALA A 1 195 ? 16.770 7.829 -17.696 1.00 67.50 195 ALA A O 1
ATOM 1507 N N . VAL A 1 196 ? 14.629 7.941 -18.384 1.00 68.69 196 VAL A N 1
ATOM 1508 C CA . VAL A 1 196 ? 14.550 6.549 -18.841 1.00 68.69 196 VAL A CA 1
ATOM 1509 C C . VAL A 1 196 ? 14.348 6.550 -20.351 1.00 68.69 196 VAL A C 1
ATOM 1511 O O . VAL A 1 196 ? 13.392 7.177 -20.815 1.00 68.69 196 VAL A O 1
ATOM 1514 N N . PRO A 1 197 ? 15.232 5.874 -21.102 1.00 69.19 197 PRO A N 1
ATOM 1515 C CA . PRO A 1 197 ? 15.145 5.816 -22.553 1.00 69.19 197 PRO A CA 1
ATOM 1516 C C . PRO A 1 197 ? 13.833 5.167 -23.003 1.00 69.19 197 PRO A C 1
ATOM 1518 O O . PRO A 1 197 ? 13.264 4.309 -22.312 1.00 69.19 197 PRO A O 1
ATOM 1521 N N . SER A 1 198 ? 13.339 5.572 -24.175 1.00 71.62 198 SER A N 1
ATOM 1522 C CA . SER A 1 198 ? 12.313 4.781 -24.840 1.00 71.62 198 SER A CA 1
ATOM 1523 C C . SER A 1 198 ? 12.942 3.485 -25.332 1.00 71.62 198 SER A C 1
ATOM 1525 O O . SER A 1 198 ? 14.122 3.432 -25.666 1.00 71.62 198 SER A O 1
ATOM 1527 N N . ILE A 1 199 ? 12.141 2.431 -25.424 1.00 68.56 199 ILE A N 1
ATOM 1528 C CA . ILE A 1 199 ? 12.574 1.168 -26.006 1.00 68.56 199 ILE A CA 1
ATOM 1529 C C . ILE A 1 199 ? 13.052 1.328 -27.455 1.00 68.56 199 ILE A C 1
ATOM 1531 O O . ILE A 1 199 ? 13.947 0.613 -27.886 1.00 68.56 199 ILE A O 1
ATOM 1535 N N . ASN A 1 200 ? 12.517 2.325 -28.165 1.00 69.06 200 ASN A N 1
ATOM 1536 C CA . ASN A 1 200 ? 12.932 2.686 -29.519 1.00 69.06 200 ASN A CA 1
ATOM 1537 C C . ASN A 1 200 ? 14.348 3.288 -29.576 1.00 69.06 200 ASN A C 1
ATOM 1539 O O . ASN A 1 200 ? 14.945 3.311 -30.647 1.00 69.06 200 ASN A O 1
ATOM 1543 N N . ASP A 1 201 ? 14.875 3.768 -28.447 1.00 68.75 201 ASP A N 1
ATOM 1544 C CA . ASP A 1 201 ? 16.189 4.409 -28.358 1.00 68.75 201 ASP A CA 1
ATOM 1545 C C . ASP A 1 201 ? 17.304 3.403 -28.006 1.00 68.75 201 ASP A C 1
ATOM 1547 O O . ASP A 1 201 ? 18.471 3.782 -27.916 1.00 68.75 201 ASP A O 1
ATOM 1551 N N . MET A 1 202 ? 16.973 2.123 -27.778 1.00 64.81 202 MET A N 1
ATOM 1552 C CA . MET A 1 202 ? 17.939 1.092 -27.387 1.00 64.81 202 MET A CA 1
ATOM 1553 C C . MET A 1 202 ? 18.173 0.071 -28.505 1.00 64.81 202 MET A C 1
ATOM 1555 O O . MET A 1 202 ? 17.247 -0.614 -28.934 1.00 64.81 202 MET A O 1
ATOM 1559 N N . GLN A 1 203 ? 19.433 -0.072 -28.931 1.00 57.19 203 GLN A N 1
ATOM 1560 C CA . GLN A 1 203 ? 19.835 -0.959 -30.034 1.00 57.19 203 GLN A CA 1
ATOM 1561 C C . GLN A 1 203 ? 19.624 -2.462 -29.739 1.00 57.19 203 GLN A C 1
ATOM 1563 O O . GLN A 1 203 ? 19.403 -3.221 -30.676 1.00 57.19 203 GLN A O 1
ATOM 1568 N N . ASP A 1 204 ? 19.570 -2.870 -28.461 1.00 59.22 204 ASP A N 1
ATOM 1569 C CA . ASP A 1 204 ? 19.479 -4.280 -28.029 1.00 59.22 204 ASP A CA 1
ATOM 1570 C C . ASP A 1 204 ? 18.145 -4.657 -27.341 1.00 59.22 204 ASP A C 1
ATOM 1572 O O . ASP A 1 204 ? 18.070 -5.622 -26.581 1.00 59.22 204 ASP A O 1
ATOM 1576 N N . ALA A 1 205 ? 17.058 -3.913 -27.572 1.00 62.22 205 ALA A N 1
ATOM 1577 C CA . ALA A 1 205 ? 15.776 -4.143 -26.885 1.00 62.22 205 ALA A CA 1
ATOM 1578 C C . ALA A 1 205 ? 14.871 -5.231 -27.509 1.00 62.22 205 ALA A C 1
ATOM 1580 O O . ALA A 1 205 ? 13.673 -5.288 -27.214 1.00 62.22 205 ALA A O 1
ATOM 1581 N N . ALA A 1 206 ? 15.408 -6.087 -28.383 1.00 61.84 206 ALA A N 1
ATOM 1582 C CA . ALA A 1 206 ? 14.619 -7.073 -29.118 1.00 61.84 206 ALA A CA 1
ATOM 1583 C C . ALA A 1 206 ? 13.809 -7.983 -28.169 1.00 61.84 206 ALA A C 1
ATOM 1585 O O . ALA A 1 206 ? 14.363 -8.725 -27.361 1.00 61.84 206 ALA A O 1
ATOM 1586 N N . GLY A 1 207 ? 12.478 -7.917 -28.272 1.00 70.94 207 GLY A N 1
ATOM 1587 C CA . GLY A 1 207 ? 11.547 -8.751 -27.502 1.00 70.94 207 GLY A CA 1
ATOM 1588 C C . GLY A 1 207 ? 11.179 -8.246 -26.101 1.00 70.94 207 GLY A C 1
ATOM 1589 O O . GLY A 1 207 ? 10.334 -8.867 -25.461 1.00 70.94 207 GLY A O 1
ATOM 1590 N N . GLN A 1 208 ? 11.745 -7.133 -25.620 1.00 77.62 208 GLN A N 1
ATOM 1591 C CA . GLN A 1 208 ? 11.316 -6.513 -24.358 1.00 77.62 208 GLN A CA 1
ATOM 1592 C C . GLN A 1 208 ? 10.123 -5.576 -24.583 1.00 77.62 208 GLN A C 1
ATOM 1594 O O . GLN A 1 208 ? 9.964 -4.996 -25.656 1.00 77.62 208 GLN A O 1
ATOM 1599 N N . SER A 1 209 ? 9.270 -5.393 -23.572 1.00 83.62 209 SER A N 1
ATOM 1600 C CA . SER A 1 209 ? 8.295 -4.299 -23.565 1.00 83.62 209 SER A CA 1
ATOM 1601 C C . SER A 1 209 ? 8.881 -3.048 -22.899 1.00 83.62 209 SER A C 1
ATOM 1603 O O . SER A 1 209 ? 9.784 -3.127 -22.065 1.00 83.62 209 SER A O 1
ATOM 1605 N N . GLN A 1 210 ? 8.327 -1.866 -23.205 1.00 83.94 210 GLN A N 1
ATOM 1606 C CA . GLN A 1 210 ? 8.693 -0.616 -22.516 1.00 83.94 210 GLN A CA 1
ATOM 1607 C C . GLN A 1 210 ? 8.541 -0.738 -20.985 1.00 83.94 210 GLN A C 1
ATOM 1609 O O . GLN A 1 210 ? 9.300 -0.120 -20.239 1.00 83.94 210 GLN A O 1
ATOM 1614 N N . ALA A 1 211 ? 7.578 -1.538 -20.514 1.00 82.62 211 ALA A N 1
ATOM 1615 C CA . ALA A 1 211 ? 7.346 -1.777 -19.093 1.00 82.62 211 ALA A CA 1
ATOM 1616 C C . ALA A 1 211 ? 8.451 -2.635 -18.451 1.00 82.62 211 ALA A C 1
ATOM 1618 O O . ALA A 1 211 ? 8.865 -2.326 -17.330 1.00 82.62 211 ALA A O 1
ATOM 1619 N N . ASP A 1 212 ? 8.958 -3.650 -19.164 1.00 84.38 212 ASP A N 1
ATOM 1620 C CA . ASP A 1 212 ? 10.066 -4.502 -18.698 1.00 84.38 212 ASP A CA 1
ATOM 1621 C C . ASP A 1 212 ? 11.346 -3.678 -18.551 1.00 84.38 212 ASP A C 1
ATOM 1623 O O . ASP A 1 212 ? 12.002 -3.698 -17.506 1.00 84.38 212 ASP A O 1
ATOM 1627 N N . LEU A 1 213 ? 11.648 -2.877 -19.578 1.00 82.44 213 LEU A N 1
ATOM 1628 C CA . LEU A 1 213 ? 12.785 -1.965 -19.578 1.00 82.44 213 LEU A CA 1
ATOM 1629 C C . LEU A 1 213 ? 12.705 -0.986 -18.404 1.00 82.44 213 LEU A C 1
ATOM 1631 O O . LEU A 1 213 ? 13.646 -0.841 -17.620 1.00 82.44 213 LEU A O 1
ATOM 1635 N N . TRP A 1 214 ? 11.555 -0.325 -18.264 1.00 82.12 214 TRP A N 1
ATOM 1636 C CA . TRP A 1 214 ? 11.33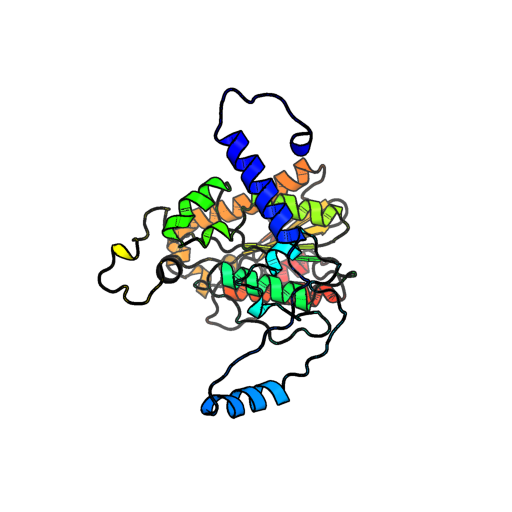3 0.636 -17.195 1.00 82.12 214 TRP A CA 1
ATOM 1637 C C . TRP A 1 214 ? 11.484 -0.016 -15.817 1.00 82.12 214 TRP A C 1
ATOM 1639 O O . TRP A 1 214 ? 12.188 0.514 -14.960 1.00 82.12 214 TRP A O 1
ATOM 1649 N N . SER A 1 215 ? 10.872 -1.179 -15.588 1.00 83.31 215 SER A N 1
ATOM 1650 C CA . SER A 1 215 ? 10.936 -1.858 -14.290 1.00 83.31 215 SER A CA 1
ATOM 1651 C C . SER A 1 215 ? 12.337 -2.372 -13.946 1.00 83.31 215 SER A C 1
ATOM 1653 O O . SER A 1 215 ? 12.687 -2.438 -12.766 1.00 83.31 215 SER A O 1
ATOM 1655 N N . ALA A 1 216 ? 13.162 -2.693 -14.946 1.00 82.19 216 ALA A N 1
ATOM 1656 C CA . ALA A 1 216 ? 14.562 -3.046 -14.742 1.00 82.19 216 ALA A CA 1
ATOM 1657 C C . ALA A 1 216 ? 15.424 -1.833 -14.344 1.00 82.19 216 ALA A C 1
ATOM 1659 O O . ALA A 1 216 ? 16.271 -1.950 -13.455 1.00 82.19 216 ALA A O 1
ATOM 1660 N N . LEU A 1 217 ? 15.195 -0.674 -14.972 1.00 80.19 217 LEU A N 1
ATOM 1661 C CA . LEU A 1 217 ? 15.966 0.561 -14.757 1.00 80.19 217 LEU A CA 1
ATOM 1662 C C . LEU A 1 217 ? 15.503 1.373 -13.540 1.00 80.19 217 LEU A C 1
ATOM 1664 O O . LEU A 1 217 ? 16.282 2.129 -12.945 1.00 80.19 217 LEU A O 1
ATOM 1668 N N . CYS A 1 218 ? 14.238 1.213 -13.163 1.00 83.44 218 CYS A N 1
ATOM 1669 C CA . CYS A 1 218 ? 13.599 1.904 -12.057 1.00 83.44 218 CYS A CA 1
ATOM 1670 C C . CYS A 1 218 ? 13.077 0.906 -11.019 1.00 83.44 218 CYS A C 1
ATOM 1672 O O . CYS A 1 218 ? 11.869 0.666 -10.952 1.00 83.44 218 CYS A O 1
ATOM 1674 N N . PRO A 1 219 ? 13.958 0.324 -10.183 1.00 87.56 219 PRO A N 1
ATOM 1675 C CA . PRO A 1 219 ? 13.513 -0.544 -9.107 1.00 87.56 219 PRO A CA 1
ATOM 1676 C C . PRO A 1 219 ? 12.712 0.249 -8.073 1.00 87.56 219 PRO A C 1
ATOM 1678 O O . PRO A 1 219 ? 13.066 1.370 -7.691 1.00 87.56 219 PRO A O 1
ATOM 1681 N N . ARG A 1 220 ? 11.619 -0.362 -7.623 1.00 90.81 220 ARG A N 1
ATOM 1682 C CA . ARG A 1 220 ? 10.716 0.189 -6.613 1.00 90.81 220 ARG A CA 1
ATOM 1683 C C . ARG A 1 220 ? 11.248 -0.041 -5.205 1.00 90.81 220 ARG A C 1
ATOM 1685 O O . ARG A 1 220 ? 12.040 -0.948 -4.966 1.00 90.81 220 ARG A O 1
ATOM 1692 N N . GLN A 1 221 ? 10.778 0.778 -4.276 1.00 92.50 221 GLN A N 1
ATOM 1693 C CA . GLN A 1 221 ? 10.941 0.551 -2.840 1.00 92.50 221 GLN A CA 1
ATOM 1694 C C . GLN A 1 221 ? 9.609 0.135 -2.232 1.00 92.50 221 GLN A C 1
ATOM 1696 O O . GLN A 1 221 ? 8.589 0.568 -2.740 1.00 92.50 221 GLN A O 1
ATOM 1701 N N . GLY A 1 222 ? 9.597 -0.690 -1.188 1.00 94.75 222 GLY A N 1
ATOM 1702 C CA . GLY A 1 222 ? 8.366 -1.103 -0.504 1.00 94.75 222 GLY A CA 1
ATOM 1703 C C . GLY A 1 222 ? 8.142 -0.357 0.808 1.00 94.75 222 GLY A C 1
ATOM 1704 O O . GLY A 1 222 ? 9.077 -0.241 1.596 1.00 94.75 222 GLY A O 1
ATOM 1705 N N . PHE A 1 223 ? 6.911 0.108 1.034 1.00 96.88 223 PHE A N 1
ATOM 1706 C CA . PHE A 1 223 ? 6.416 0.576 2.334 1.00 96.88 223 PHE A CA 1
ATOM 1707 C C . PHE A 1 223 ? 4.985 0.083 2.538 1.00 96.88 223 PHE A C 1
ATOM 1709 O O . PHE A 1 223 ? 4.179 0.151 1.604 1.00 96.88 223 PHE A O 1
ATOM 1716 N N . ALA A 1 224 ? 4.650 -0.390 3.735 1.00 97.88 224 ALA A N 1
ATOM 1717 C CA . ALA A 1 224 ? 3.257 -0.642 4.084 1.00 97.88 224 ALA A CA 1
ATOM 1718 C C . ALA A 1 224 ? 2.744 0.556 4.864 1.00 97.88 224 ALA A C 1
ATOM 1720 O O . ALA A 1 224 ? 3.442 1.082 5.728 1.00 97.88 224 ALA A O 1
ATOM 1721 N N . ILE A 1 225 ? 1.530 0.980 4.554 1.00 98.38 225 ILE A N 1
ATOM 1722 C CA . ILE A 1 225 ? 0.869 2.097 5.211 1.00 98.38 225 ILE A CA 1
ATOM 1723 C C . ILE A 1 225 ? -0.416 1.554 5.810 1.00 98.38 225 ILE A C 1
ATOM 1725 O O . ILE A 1 225 ? -1.232 0.978 5.089 1.00 98.38 225 ILE A O 1
ATOM 1729 N N . VAL A 1 226 ? -0.588 1.737 7.114 1.00 98.44 226 VAL A N 1
ATOM 1730 C CA . VAL A 1 226 ? -1.790 1.325 7.830 1.00 98.44 226 VAL A CA 1
ATOM 1731 C C . VAL A 1 226 ? -2.347 2.514 8.596 1.00 98.44 226 VAL A C 1
ATOM 1733 O O . VAL A 1 226 ? -1.641 3.107 9.410 1.00 98.44 226 VAL A O 1
ATOM 1736 N N . LEU A 1 227 ? -3.611 2.855 8.341 1.00 98.38 227 LEU A N 1
ATOM 1737 C CA . LEU A 1 227 ? -4.395 3.652 9.283 1.00 98.38 227 LEU A CA 1
ATOM 1738 C C . LEU A 1 227 ? -5.186 2.699 10.168 1.00 98.38 227 LEU A C 1
ATOM 1740 O O . LEU A 1 227 ? -5.897 1.827 9.664 1.00 98.38 227 LEU A O 1
ATOM 1744 N N . HIS A 1 228 ? -5.036 2.873 11.473 1.00 97.81 228 HIS A N 1
ATOM 1745 C CA . HIS A 1 228 ? -5.600 2.016 12.499 1.00 97.81 228 HIS A CA 1
ATOM 1746 C C . HIS A 1 228 ? -6.445 2.858 13.455 1.00 97.81 228 HIS A C 1
ATOM 1748 O O . HIS A 1 228 ? -6.000 3.896 13.941 1.00 97.81 228 HIS A O 1
ATOM 1754 N N . LYS A 1 229 ? -7.682 2.443 13.717 1.00 96.00 229 LYS A N 1
ATOM 1755 C CA . LYS A 1 229 ? -8.525 3.090 14.723 1.00 96.00 229 LYS A CA 1
ATOM 1756 C C . LYS A 1 229 ? -7.968 2.795 16.119 1.00 96.00 229 LYS A C 1
ATOM 1758 O O . LYS A 1 229 ? -7.929 1.641 16.521 1.00 96.00 229 LYS A O 1
ATOM 1763 N N . HIS A 1 230 ? -7.588 3.825 16.869 1.00 93.12 230 HIS A N 1
ATOM 1764 C CA . HIS A 1 230 ? -6.968 3.666 18.184 1.00 93.12 230 HIS A CA 1
ATOM 1765 C C . HIS A 1 230 ? -7.569 4.641 19.200 1.00 93.12 230 HIS A C 1
ATOM 1767 O O . HIS A 1 230 ? -7.423 5.857 19.066 1.00 93.12 230 HIS A O 1
ATOM 1773 N N . GLY A 1 231 ? -8.243 4.104 20.223 1.00 88.88 231 GLY A N 1
ATOM 1774 C CA . GLY A 1 231 ? -9.020 4.913 21.165 1.00 88.88 231 GLY A CA 1
ATOM 1775 C C . GLY A 1 231 ? -10.056 5.772 20.431 1.00 88.88 231 GLY A C 1
ATOM 1776 O O . GLY A 1 231 ? -10.773 5.273 19.560 1.00 88.88 231 GLY A O 1
ATOM 1777 N N . ASP A 1 232 ? -10.075 7.067 20.744 1.00 89.69 232 ASP A N 1
ATOM 1778 C CA . ASP A 1 232 ? -10.947 8.061 20.101 1.00 89.69 232 ASP A CA 1
ATOM 1779 C C . ASP A 1 232 ? -10.339 8.685 18.827 1.00 89.69 232 ASP A C 1
ATOM 1781 O O . ASP A 1 232 ? -10.918 9.599 18.240 1.00 89.69 232 ASP A O 1
ATOM 1785 N N . GLY A 1 233 ? -9.176 8.203 18.376 1.00 94.62 233 GLY A N 1
ATOM 1786 C CA . GLY A 1 233 ? -8.450 8.759 17.237 1.00 94.62 233 GLY A CA 1
ATOM 1787 C C . GLY A 1 233 ? -7.953 7.720 16.236 1.00 94.62 233 GLY A C 1
ATOM 1788 O O . GLY A 1 233 ? -8.430 6.585 16.157 1.00 94.62 233 GLY A O 1
ATOM 1789 N N . VAL A 1 234 ? -6.981 8.144 15.430 1.00 97.06 234 VAL A N 1
ATOM 1790 C CA . VAL A 1 234 ? -6.338 7.319 14.402 1.00 97.06 234 VAL A CA 1
ATOM 1791 C C . VAL A 1 234 ? -4.844 7.215 14.683 1.00 97.06 234 VAL A C 1
ATOM 1793 O O . VAL A 1 234 ? -4.173 8.206 14.960 1.00 97.06 234 VAL A O 1
ATOM 1796 N N . GLU A 1 235 ? -4.315 6.006 14.588 1.00 96.69 235 GLU A N 1
ATOM 1797 C CA . GLU A 1 235 ? -2.895 5.693 14.588 1.00 96.69 235 GLU A CA 1
ATOM 1798 C C . GLU A 1 235 ? -2.414 5.451 13.150 1.00 96.69 235 GLU A C 1
ATOM 1800 O O . GLU A 1 235 ? -3.066 4.756 12.368 1.00 96.69 235 GLU A O 1
ATOM 1805 N N . LEU A 1 236 ? -1.250 6.003 12.806 1.00 97.88 236 LEU A N 1
ATOM 1806 C CA . LEU A 1 236 ? -0.550 5.703 11.556 1.00 97.88 236 LEU A CA 1
ATOM 1807 C C . LEU A 1 236 ? 0.577 4.704 11.828 1.00 97.88 236 LEU A C 1
ATOM 1809 O O . LEU A 1 236 ? 1.502 5.018 12.565 1.00 97.88 236 LEU A O 1
ATOM 1813 N N . VAL A 1 237 ? 0.570 3.548 11.171 1.00 97.88 237 VAL A N 1
ATOM 1814 C CA . VAL A 1 237 ? 1.694 2.600 11.201 1.00 97.88 237 VAL A CA 1
ATOM 1815 C C . VAL A 1 237 ? 2.305 2.503 9.810 1.00 97.88 237 VAL A C 1
ATOM 1817 O O . VAL A 1 237 ? 1.622 2.176 8.839 1.00 97.88 237 VAL A O 1
ATOM 1820 N N . VAL A 1 238 ? 3.603 2.785 9.705 1.00 97.50 238 VAL A N 1
ATOM 1821 C CA . VAL A 1 238 ? 4.363 2.672 8.459 1.00 97.50 238 VAL A CA 1
ATOM 1822 C C . VAL A 1 238 ? 5.444 1.617 8.617 1.00 97.50 238 VAL A C 1
ATOM 1824 O O . VAL A 1 238 ? 6.459 1.844 9.282 1.00 97.50 238 VAL A O 1
ATOM 1827 N N . PHE A 1 239 ? 5.242 0.471 7.970 1.00 97.12 239 PHE A N 1
ATOM 1828 C CA . PHE A 1 239 ? 6.294 -0.527 7.852 1.00 97.12 239 PHE A CA 1
ATOM 1829 C C . PHE A 1 239 ? 7.290 -0.084 6.776 1.00 97.12 239 PHE A C 1
ATOM 1831 O O . PHE A 1 239 ? 6.938 0.037 5.599 1.00 97.12 239 PHE A O 1
ATOM 1838 N N . ASP A 1 240 ? 8.529 0.164 7.193 1.00 94.56 240 ASP A N 1
ATOM 1839 C CA . ASP A 1 240 ? 9.641 0.566 6.340 1.00 94.56 240 ASP A CA 1
ATOM 1840 C C . ASP A 1 240 ? 10.864 -0.336 6.551 1.00 94.56 240 ASP A C 1
ATOM 1842 O O . ASP A 1 240 ? 11.685 -0.087 7.448 1.00 94.56 240 ASP A O 1
ATOM 1846 N N . PRO A 1 241 ? 11.065 -1.319 5.659 1.00 91.31 241 PRO A N 1
ATOM 1847 C CA . PRO A 1 241 ? 12.231 -2.187 5.693 1.00 91.31 241 PRO A CA 1
ATOM 1848 C C . PRO A 1 241 ? 13.568 -1.441 5.635 1.00 91.31 241 PRO A C 1
ATOM 1850 O O . PRO A 1 241 ? 14.566 -1.918 6.173 1.00 91.31 241 PRO A O 1
ATOM 1853 N N . ILE A 1 242 ? 13.624 -0.267 4.999 1.00 89.44 242 ILE A N 1
ATOM 1854 C CA . ILE A 1 242 ? 14.873 0.486 4.822 1.00 89.44 242 ILE A CA 1
ATOM 1855 C C . ILE A 1 242 ? 15.415 0.991 6.165 1.00 89.44 242 ILE A C 1
ATOM 1857 O O . ILE A 1 242 ? 16.619 1.205 6.304 1.00 89.44 242 ILE A O 1
ATOM 1861 N N . HIS A 1 243 ? 14.550 1.192 7.161 1.00 86.62 243 HIS A N 1
ATOM 1862 C CA . HIS A 1 243 ? 14.965 1.688 8.472 1.00 86.62 243 HIS A CA 1
ATOM 1863 C C . HIS A 1 243 ? 15.685 0.629 9.310 1.00 86.62 243 HIS A C 1
ATOM 1865 O O . HIS A 1 243 ? 16.587 0.958 10.081 1.00 86.62 243 HIS A O 1
ATOM 1871 N N . ARG A 1 244 ? 15.292 -0.643 9.168 1.00 86.94 244 ARG A N 1
ATOM 1872 C CA . ARG A 1 244 ? 15.720 -1.725 10.069 1.00 86.94 244 ARG A CA 1
ATOM 1873 C C . ARG A 1 244 ? 16.526 -2.844 9.421 1.00 86.94 244 ARG A C 1
ATOM 1875 O O . ARG A 1 244 ? 17.171 -3.587 10.154 1.00 86.94 244 ARG A O 1
ATOM 1882 N N . HIS A 1 245 ? 16.536 -2.952 8.095 1.00 87.12 245 HIS A N 1
ATOM 1883 C CA . HIS A 1 245 ? 17.270 -3.998 7.386 1.00 87.12 245 HIS A CA 1
ATOM 1884 C C . HIS A 1 245 ? 18.521 -3.418 6.717 1.00 87.12 245 HIS A C 1
ATOM 1886 O O . HIS A 1 245 ? 18.440 -2.734 5.694 1.00 87.12 245 HIS A O 1
ATOM 1892 N N . GLU A 1 246 ? 19.698 -3.710 7.281 1.00 88.25 246 GLU A N 1
ATOM 1893 C CA . GLU A 1 246 ? 20.977 -3.138 6.832 1.00 88.25 246 GLU A CA 1
ATOM 1894 C C . GLU A 1 246 ? 21.301 -3.462 5.367 1.00 88.25 246 GLU A C 1
ATOM 1896 O O . GLU A 1 246 ? 21.795 -2.593 4.652 1.00 88.25 246 GLU A O 1
ATOM 1901 N N . ALA A 1 247 ? 20.963 -4.656 4.871 1.00 88.12 247 ALA A N 1
ATOM 1902 C CA . ALA A 1 247 ? 21.161 -5.006 3.461 1.00 88.12 247 ALA A CA 1
ATOM 1903 C C . ALA A 1 247 ? 20.394 -4.063 2.510 1.00 88.12 247 ALA A C 1
ATOM 1905 O O . ALA A 1 247 ? 20.926 -3.634 1.488 1.00 88.12 247 ALA A O 1
ATOM 1906 N N . ILE A 1 248 ? 19.168 -3.677 2.877 1.00 90.19 248 ILE A N 1
ATOM 1907 C CA . ILE A 1 248 ? 18.321 -2.772 2.088 1.00 90.19 248 ILE A CA 1
ATOM 1908 C C . ILE A 1 248 ? 18.786 -1.327 2.253 1.00 90.19 248 ILE A C 1
ATOM 1910 O O . ILE A 1 248 ? 18.936 -0.601 1.273 1.00 90.19 248 ILE A O 1
ATOM 1914 N N . LYS A 1 249 ? 19.064 -0.906 3.490 1.00 88.88 249 LYS A N 1
ATOM 1915 C CA . LYS A 1 249 ? 19.597 0.426 3.803 1.00 88.88 249 LYS A CA 1
ATOM 1916 C C . LYS A 1 249 ? 20.903 0.720 3.064 1.00 88.88 249 LYS A C 1
ATOM 1918 O O . LYS A 1 249 ? 21.171 1.870 2.708 1.00 88.88 249 LYS A O 1
ATOM 1923 N N . ASN A 1 250 ? 21.713 -0.315 2.842 1.00 89.38 250 ASN A N 1
ATOM 1924 C CA . ASN A 1 250 ? 22.987 -0.223 2.147 1.00 89.38 250 ASN A CA 1
ATOM 1925 C C . ASN A 1 250 ? 22.905 -0.435 0.629 1.00 89.38 250 ASN A C 1
ATOM 1927 O O . ASN A 1 250 ? 23.935 -0.244 -0.022 1.00 89.38 250 ASN A O 1
ATOM 1931 N N . ASP A 1 251 ? 21.725 -0.726 0.063 1.00 88.19 251 ASP A N 1
ATOM 1932 C CA . ASP A 1 251 ? 21.516 -0.781 -1.389 1.00 88.19 251 ASP A CA 1
ATOM 1933 C C . ASP A 1 251 ? 21.947 0.567 -2.022 1.00 88.19 251 ASP A C 1
ATOM 1935 O O . ASP A 1 251 ? 21.534 1.639 -1.553 1.00 88.19 251 ASP A O 1
ATOM 1939 N N . PRO A 1 252 ? 22.794 0.562 -3.072 1.00 88.31 252 PRO A N 1
ATOM 1940 C CA . PRO A 1 252 ? 23.293 1.788 -3.696 1.00 88.31 252 PRO A CA 1
ATOM 1941 C C . PRO A 1 252 ? 22.187 2.738 -4.167 1.00 88.31 252 PRO A C 1
ATOM 1943 O O . PRO A 1 252 ? 22.337 3.956 -4.082 1.00 88.31 252 PRO A O 1
ATOM 1946 N N . ILE A 1 253 ? 21.055 2.198 -4.619 1.00 85.19 253 ILE A N 1
ATOM 1947 C CA . ILE A 1 253 ? 19.915 2.980 -5.100 1.00 85.19 253 ILE A CA 1
ATOM 1948 C C . ILE A 1 253 ? 19.216 3.656 -3.927 1.00 85.19 253 ILE A C 1
ATOM 1950 O O . ILE A 1 253 ? 18.858 4.829 -4.024 1.00 85.19 253 ILE A O 1
ATOM 1954 N N . VAL A 1 254 ? 19.065 2.961 -2.799 1.00 87.75 254 VAL A N 1
ATOM 1955 C CA . VAL A 1 254 ? 18.545 3.557 -1.561 1.00 87.75 254 VAL A CA 1
ATOM 1956 C C . VAL A 1 254 ? 19.472 4.678 -1.089 1.00 87.75 254 VAL A C 1
ATOM 1958 O O . VAL A 1 254 ? 19.016 5.790 -0.815 1.00 87.75 254 VAL A O 1
ATOM 1961 N N . LYS A 1 255 ? 20.789 4.437 -1.073 1.00 89.25 255 LYS A N 1
ATOM 1962 C CA . LYS A 1 255 ? 21.787 5.443 -0.680 1.00 89.25 255 LYS A CA 1
ATOM 1963 C C . LYS A 1 255 ? 21.767 6.683 -1.574 1.00 89.25 255 LYS A C 1
ATOM 1965 O O . LYS A 1 255 ? 21.823 7.791 -1.043 1.00 89.25 255 LYS A O 1
ATOM 1970 N N . ALA A 1 256 ? 21.637 6.506 -2.887 1.00 87.94 256 ALA A N 1
ATOM 1971 C CA . ALA A 1 256 ? 21.560 7.607 -3.844 1.00 87.94 256 ALA A CA 1
ATOM 1972 C C . ALA A 1 256 ? 20.280 8.450 -3.691 1.00 87.94 256 ALA A C 1
ATOM 1974 O O . ALA A 1 256 ? 20.273 9.624 -4.048 1.00 87.94 256 ALA A O 1
ATOM 1975 N N . ASN A 1 257 ? 19.208 7.881 -3.127 1.00 87.56 257 ASN A N 1
ATOM 1976 C CA . ASN A 1 257 ? 17.883 8.503 -3.100 1.00 87.56 257 ASN A CA 1
ATOM 1977 C C . ASN A 1 257 ? 17.355 8.833 -1.699 1.00 87.56 257 ASN A C 1
ATOM 1979 O O . ASN A 1 257 ? 16.166 9.114 -1.535 1.00 87.56 257 ASN A O 1
ATOM 1983 N N . LYS A 1 258 ? 18.234 8.877 -0.689 1.00 88.81 258 LYS A N 1
ATOM 1984 C CA . LYS A 1 258 ? 17.878 9.157 0.715 1.00 88.81 258 LYS A CA 1
ATOM 1985 C C . LYS A 1 258 ? 16.955 10.365 0.886 1.00 88.81 258 LYS A C 1
ATOM 1987 O O . LYS A 1 258 ? 15.985 10.285 1.631 1.00 88.81 258 LYS A O 1
ATOM 1992 N N . MET A 1 259 ? 17.224 11.467 0.182 1.00 88.75 259 MET A N 1
ATOM 1993 C CA . MET A 1 259 ? 16.418 12.687 0.296 1.00 88.75 259 MET A CA 1
ATOM 1994 C C . MET A 1 259 ? 15.009 12.519 -0.293 1.00 88.75 259 MET A C 1
ATOM 1996 O O . MET A 1 259 ? 14.036 12.973 0.303 1.00 88.75 259 MET A O 1
ATOM 2000 N N . ALA A 1 260 ? 14.875 11.850 -1.443 1.00 88.75 260 ALA A N 1
ATOM 2001 C CA . ALA A 1 260 ? 13.570 11.571 -2.043 1.00 88.75 260 ALA A CA 1
ATOM 2002 C C . ALA A 1 260 ? 12.739 10.640 -1.147 1.00 88.75 260 ALA A C 1
ATOM 2004 O O . ALA A 1 260 ? 11.553 10.879 -0.930 1.00 88.75 260 ALA A O 1
ATOM 2005 N N . MET A 1 261 ? 13.390 9.638 -0.556 1.00 88.94 261 MET A N 1
ATOM 2006 C CA . MET A 1 261 ? 12.768 8.721 0.396 1.00 88.94 261 MET A CA 1
ATOM 2007 C C . MET A 1 261 ? 12.335 9.446 1.669 1.00 88.94 261 MET A C 1
ATOM 2009 O O . MET A 1 261 ? 11.199 9.288 2.097 1.00 88.94 261 MET A O 1
ATOM 2013 N N . PHE A 1 262 ? 13.190 10.298 2.238 1.00 89.50 262 PHE A N 1
ATOM 2014 C CA . PHE A 1 262 ? 12.838 11.128 3.390 1.00 89.50 262 PHE A CA 1
ATOM 2015 C C . PHE A 1 262 ? 11.611 12.009 3.110 1.00 89.50 262 PHE A C 1
ATOM 2017 O O . PHE A 1 262 ? 10.668 12.022 3.899 1.00 89.50 262 PHE A O 1
ATOM 2024 N N . LYS A 1 263 ? 11.573 12.682 1.951 1.00 90.69 263 LYS A N 1
ATOM 2025 C CA . LYS A 1 263 ? 10.413 13.484 1.526 1.00 90.69 263 LYS A CA 1
ATOM 2026 C C . LYS A 1 263 ? 9.148 12.638 1.384 1.00 90.69 263 LYS A C 1
ATOM 2028 O O . LYS A 1 263 ? 8.086 13.068 1.820 1.00 90.69 263 LYS A O 1
ATOM 2033 N N . PHE A 1 264 ? 9.256 11.436 0.819 1.00 91.94 264 PHE A N 1
ATOM 2034 C CA . PHE A 1 264 ? 8.117 10.531 0.680 1.00 91.94 264 PHE A CA 1
ATOM 2035 C C . PHE A 1 264 ? 7.579 10.066 2.038 1.00 91.94 264 PHE A C 1
ATOM 2037 O O . PHE A 1 264 ? 6.374 10.117 2.265 1.00 91.94 264 PHE A O 1
ATOM 2044 N N . ARG A 1 265 ? 8.459 9.709 2.979 1.00 91.50 265 ARG A N 1
ATOM 2045 C CA . ARG A 1 265 ? 8.079 9.337 4.353 1.00 91.50 265 ARG A CA 1
ATOM 2046 C C . ARG A 1 265 ? 7.310 10.456 5.039 1.00 91.50 265 ARG A C 1
ATOM 2048 O O . ARG A 1 265 ? 6.222 10.227 5.557 1.00 91.50 265 ARG A O 1
ATOM 2055 N N . ARG A 1 266 ? 7.834 11.680 4.953 1.00 92.50 266 ARG A N 1
ATOM 2056 C CA . ARG A 1 266 ? 7.149 12.867 5.465 1.00 92.50 266 ARG A CA 1
ATOM 2057 C C . ARG A 1 266 ? 5.789 13.063 4.793 1.00 92.50 266 ARG A C 1
ATOM 2059 O O . ARG A 1 266 ? 4.800 13.276 5.480 1.00 92.50 266 ARG A O 1
ATOM 2066 N N . SER A 1 267 ? 5.706 12.885 3.473 1.00 94.00 267 SER A N 1
ATOM 2067 C CA . SER A 1 267 ? 4.429 13.018 2.765 1.00 94.00 267 SER A CA 1
ATOM 2068 C C . SER A 1 267 ? 3.381 11.984 3.183 1.00 94.00 267 SER A C 1
ATOM 2070 O O . SER A 1 267 ? 2.198 12.303 3.129 1.00 94.00 267 SER A O 1
ATOM 2072 N N . ILE A 1 268 ? 3.773 10.779 3.620 1.00 95.38 268 ILE A N 1
ATOM 2073 C CA . ILE A 1 268 ? 2.829 9.796 4.175 1.00 95.38 268 ILE A CA 1
ATOM 2074 C C . ILE A 1 268 ? 2.176 10.384 5.428 1.00 95.38 268 ILE A C 1
ATOM 2076 O O . ILE A 1 268 ? 0.950 10.418 5.510 1.00 95.38 268 ILE A O 1
ATOM 2080 N N . GLN A 1 269 ? 2.985 10.894 6.360 1.00 94.50 269 GLN A N 1
ATOM 2081 C CA . GLN A 1 269 ? 2.496 11.500 7.598 1.00 94.50 269 GLN A CA 1
ATOM 2082 C C . GLN A 1 269 ? 1.639 12.741 7.322 1.00 94.50 269 GLN A C 1
ATOM 2084 O O . GLN A 1 269 ? 0.543 12.849 7.866 1.00 94.50 269 GLN A O 1
ATOM 2089 N N . ASP A 1 270 ? 2.101 13.644 6.454 1.00 94.88 270 ASP A N 1
ATOM 2090 C CA . ASP A 1 270 ? 1.387 14.882 6.127 1.00 94.88 270 ASP A CA 1
ATOM 2091 C C . ASP A 1 270 ? 0.018 14.586 5.487 1.00 94.88 270 ASP A C 1
ATOM 2093 O O . ASP A 1 270 ? -0.987 15.187 5.864 1.00 94.88 270 ASP A O 1
ATOM 2097 N N . ASN A 1 271 ? -0.054 13.624 4.554 1.00 96.00 271 ASN A N 1
ATOM 2098 C CA . ASN A 1 271 ? -1.323 13.237 3.927 1.00 96.00 271 ASN A CA 1
ATOM 2099 C C . ASN A 1 271 ? -2.244 12.487 4.896 1.00 96.00 271 ASN A C 1
ATOM 2101 O O . ASN A 1 271 ? -3.454 12.690 4.839 1.00 96.00 271 ASN A O 1
ATOM 2105 N N . ALA A 1 272 ? -1.699 11.636 5.771 1.00 96.50 272 ALA A N 1
ATOM 2106 C CA . ALA A 1 272 ? -2.484 10.935 6.785 1.00 96.50 272 ALA A CA 1
ATOM 2107 C C . ALA A 1 272 ? -3.104 11.925 7.777 1.00 96.50 272 ALA A C 1
ATOM 2109 O O . ALA A 1 272 ? -4.315 11.906 7.982 1.00 96.50 272 ALA A O 1
ATOM 2110 N N . ARG A 1 273 ? -2.289 12.834 8.330 1.00 96.19 273 ARG A N 1
ATOM 2111 C CA . ARG A 1 273 ? -2.744 13.888 9.243 1.00 96.19 273 ARG A CA 1
ATOM 2112 C C . ARG A 1 273 ? -3.830 14.732 8.590 1.00 96.19 273 ARG A C 1
ATOM 2114 O O . ARG A 1 273 ? -4.928 14.813 9.125 1.00 96.19 273 ARG A O 1
ATOM 2121 N N . LYS A 1 274 ? -3.552 15.261 7.394 1.00 96.62 274 LYS A N 1
ATOM 2122 C CA . LYS A 1 274 ? -4.506 16.080 6.647 1.00 96.62 274 LYS A CA 1
ATOM 2123 C C . LYS A 1 274 ? -5.826 15.345 6.400 1.00 96.62 274 LYS A C 1
ATOM 2125 O O . LYS A 1 274 ? -6.878 15.913 6.642 1.00 96.62 274 LYS A O 1
ATOM 2130 N N . ALA A 1 275 ? -5.791 14.096 5.933 1.00 97.25 275 ALA A N 1
ATOM 2131 C CA . ALA A 1 275 ? -7.013 13.345 5.637 1.00 97.25 275 ALA A CA 1
ATOM 2132 C C . ALA A 1 275 ? -7.855 13.064 6.893 1.00 97.25 275 ALA A C 1
ATOM 2134 O O . ALA A 1 275 ? -9.082 13.093 6.826 1.00 97.25 275 ALA A O 1
ATOM 2135 N N . VAL A 1 276 ? -7.205 12.796 8.030 1.00 96.94 276 VAL A N 1
ATOM 2136 C CA . VAL A 1 276 ? -7.882 12.577 9.314 1.00 96.94 276 VAL A CA 1
ATOM 2137 C C . VAL A 1 276 ? -8.478 13.887 9.849 1.00 96.94 276 VAL A C 1
ATOM 2139 O O . VAL A 1 276 ? -9.636 13.891 10.259 1.00 96.94 276 VAL A O 1
ATOM 2142 N N . GLU A 1 277 ? -7.741 14.997 9.774 1.00 96.69 277 GLU A N 1
ATOM 2143 C CA . GLU A 1 277 ? -8.208 16.336 10.167 1.00 96.69 277 GLU A CA 1
ATOM 2144 C C . GLU A 1 277 ? -9.364 16.831 9.285 1.00 96.69 277 GLU A C 1
ATOM 2146 O O . GLU A 1 277 ? -10.392 17.261 9.804 1.00 96.69 277 GLU A O 1
ATOM 2151 N N . ASP A 1 278 ? -9.251 16.696 7.957 1.00 97.12 278 ASP A N 1
ATOM 2152 C CA . ASP A 1 278 ? -10.302 17.050 6.988 1.00 97.12 278 ASP A CA 1
ATOM 2153 C C . ASP A 1 278 ? -11.599 16.245 7.247 1.00 97.12 278 ASP A C 1
ATOM 2155 O O . ASP A 1 278 ? -12.699 16.659 6.879 1.00 97.12 278 ASP A O 1
ATOM 2159 N N . ALA A 1 279 ? -11.485 15.088 7.904 1.00 95.81 279 ALA A N 1
ATOM 2160 C CA . ALA A 1 279 ? -12.594 14.240 8.316 1.00 95.81 279 ALA A CA 1
ATOM 2161 C C . ALA A 1 279 ? -13.121 14.511 9.737 1.00 95.81 279 ALA A C 1
ATOM 2163 O O . ALA A 1 279 ? -14.047 13.813 10.156 1.00 95.81 279 ALA A O 1
ATOM 2164 N N . GLY A 1 280 ? -12.559 15.489 10.453 1.00 95.25 280 GLY A N 1
ATOM 2165 C CA . GLY A 1 280 ? -12.924 15.844 11.826 1.00 95.25 280 GLY A CA 1
ATOM 2166 C C . GLY A 1 280 ? -12.345 14.920 12.902 1.00 95.25 280 GLY A C 1
ATOM 2167 O O . GLY A 1 280 ? -12.832 14.932 14.029 1.00 95.25 280 GLY A O 1
ATOM 2168 N N . GLY A 1 281 ? -11.353 14.093 12.564 1.00 94.38 281 GLY A N 1
ATOM 2169 C CA . GLY A 1 281 ? -10.645 13.227 13.506 1.00 94.38 281 GLY A CA 1
ATOM 2170 C C . GLY A 1 281 ? -9.288 13.792 13.927 1.00 94.38 281 GLY A C 1
ATOM 2171 O O . GLY A 1 281 ? -8.872 14.866 13.496 1.00 94.38 281 GLY A O 1
ATOM 2172 N N . GLN A 1 282 ? -8.560 13.016 14.731 1.00 95.25 282 GLN A N 1
ATOM 2173 C CA . GLN A 1 282 ? -7.197 13.336 15.151 1.00 95.25 282 GLN A CA 1
ATOM 2174 C C . GLN A 1 282 ? -6.256 12.155 14.903 1.00 95.25 282 GLN A C 1
ATOM 2176 O O . GLN A 1 282 ? -6.561 11.014 15.260 1.00 95.25 282 GLN A O 1
ATOM 2181 N N . LEU A 1 283 ? -5.088 12.438 14.320 1.00 95.19 283 LEU A N 1
ATOM 2182 C CA . LEU A 1 283 ? -3.974 11.495 14.293 1.00 95.19 283 LEU A CA 1
ATOM 2183 C C . LEU A 1 283 ? -3.282 11.531 15.664 1.00 95.19 283 LEU A C 1
ATOM 2185 O O . LEU A 1 283 ? -2.591 12.499 15.975 1.00 95.19 283 LEU A O 1
ATOM 2189 N N . VAL A 1 284 ? -3.508 10.513 16.496 1.00 94.31 284 VAL A N 1
ATOM 2190 C CA . VAL A 1 284 ? -3.101 10.513 17.916 1.00 94.31 284 VAL A CA 1
ATOM 2191 C C . VAL A 1 284 ? -1.689 9.989 18.143 1.00 94.31 284 VAL A C 1
ATOM 2193 O O . VAL A 1 284 ? -1.038 10.386 19.104 1.00 94.31 284 VAL A O 1
ATOM 2196 N N . ARG A 1 285 ? -1.203 9.107 17.264 1.00 93.56 285 ARG A N 1
ATOM 2197 C CA . ARG A 1 285 ? 0.177 8.610 17.283 1.00 93.56 285 ARG A CA 1
ATOM 2198 C C . ARG A 1 285 ? 0.590 8.072 15.920 1.00 93.56 285 ARG A C 1
ATOM 2200 O O . ARG A 1 285 ? -0.250 7.773 15.068 1.00 93.56 285 ARG A O 1
ATOM 2207 N N . GLY A 1 286 ? 1.896 7.954 15.718 1.00 94.75 286 GLY A N 1
ATOM 2208 C CA . GLY A 1 286 ? 2.472 7.385 14.510 1.00 94.75 286 GLY A CA 1
ATOM 2209 C C . GLY A 1 286 ? 3.643 6.466 14.828 1.00 94.75 286 GLY A C 1
ATOM 2210 O O . GLY A 1 286 ? 4.409 6.745 15.744 1.00 94.75 286 GLY A O 1
ATOM 2211 N N . TRP A 1 287 ? 3.809 5.410 14.040 1.00 95.81 287 TRP A N 1
ATOM 2212 C CA . TRP A 1 287 ? 4.898 4.445 14.141 1.00 95.81 287 TRP A CA 1
ATOM 2213 C C . TRP A 1 287 ? 5.584 4.259 12.802 1.00 95.81 287 TRP A C 1
ATOM 2215 O O . TRP A 1 287 ? 4.940 4.213 11.752 1.00 95.81 287 TRP A O 1
ATOM 2225 N N . TYR A 1 288 ? 6.901 4.110 12.849 1.00 94.25 288 TYR A N 1
ATOM 2226 C CA . TYR A 1 288 ? 7.738 3.985 11.669 1.00 94.25 288 TYR A CA 1
ATOM 2227 C C . TYR A 1 288 ? 8.798 2.896 11.823 1.00 94.25 288 TYR A C 1
ATOM 2229 O O . TYR A 1 288 ? 9.435 2.788 12.868 1.00 94.25 288 TYR A O 1
ATOM 2237 N N . GLY A 1 289 ? 9.039 2.111 10.773 1.00 92.69 289 GLY A N 1
ATOM 2238 C CA . GLY A 1 289 ? 10.095 1.098 10.745 1.00 92.69 289 GLY A CA 1
ATOM 2239 C C . GLY A 1 289 ? 9.528 -0.313 10.785 1.00 92.69 289 GLY A C 1
ATOM 2240 O O . GLY A 1 289 ? 8.847 -0.715 9.851 1.00 92.69 289 GLY A O 1
ATOM 2241 N N . GLY A 1 290 ? 9.832 -1.072 11.832 1.00 89.88 290 GLY A N 1
ATOM 2242 C CA . GLY A 1 290 ? 9.434 -2.472 11.941 1.00 89.88 290 GLY A CA 1
ATOM 2243 C C . GLY A 1 290 ? 10.502 -3.442 11.432 1.00 89.88 290 GLY A C 1
ATOM 2244 O O . GLY A 1 290 ? 11.279 -3.140 10.525 1.00 89.88 290 GLY A O 1
ATOM 2245 N N . ARG A 1 291 ? 10.565 -4.611 12.060 1.00 85.44 291 ARG A N 1
ATOM 2246 C CA . ARG A 1 291 ? 11.456 -5.728 11.742 1.00 85.44 291 ARG A CA 1
ATOM 2247 C C . ARG A 1 291 ? 10.628 -6.945 11.364 1.00 85.44 291 ARG A C 1
ATOM 2249 O O . ARG A 1 291 ? 9.498 -7.108 11.813 1.00 85.44 291 ARG A O 1
ATOM 2256 N N . THR A 1 292 ? 11.219 -7.811 10.555 1.00 81.56 292 THR A N 1
ATOM 2257 C CA . THR A 1 292 ? 10.657 -9.125 10.233 1.00 81.56 292 THR A CA 1
ATOM 2258 C C . THR A 1 292 ? 11.766 -10.153 10.332 1.00 81.56 292 THR A C 1
ATOM 2260 O O . THR A 1 292 ? 12.886 -9.854 9.914 1.00 81.56 292 THR A O 1
ATOM 2263 N N . ASP A 1 293 ? 11.435 -11.369 10.748 1.00 72.00 293 ASP A N 1
ATOM 2264 C CA . ASP A 1 293 ? 12.382 -12.491 10.813 1.00 72.00 293 ASP A CA 1
ATOM 2265 C C . ASP A 1 293 ? 12.744 -13.062 9.427 1.00 72.00 293 ASP A C 1
ATOM 2267 O O . ASP A 1 293 ? 13.456 -14.059 9.313 1.00 72.00 293 ASP A O 1
ATOM 2271 N N . ALA A 1 294 ? 12.227 -12.468 8.345 1.00 64.12 294 ALA A N 1
ATOM 2272 C CA . ALA A 1 294 ? 12.433 -12.968 6.998 1.00 64.12 294 ALA A CA 1
ATOM 2273 C C . ALA A 1 294 ? 13.909 -12.879 6.554 1.00 64.12 294 ALA A C 1
ATOM 2275 O O . ALA A 1 294 ? 14.555 -11.837 6.653 1.00 64.12 294 ALA A O 1
ATOM 2276 N N . VAL A 1 295 ? 14.369 -14.017 6.021 1.00 57.22 295 VAL A N 1
ATOM 2277 C CA . VAL A 1 295 ? 15.726 -14.402 5.596 1.00 57.22 295 VAL A CA 1
ATOM 2278 C C . VAL A 1 295 ? 16.443 -13.374 4.706 1.00 57.22 295 VAL A C 1
ATOM 2280 O O . VAL A 1 295 ? 15.826 -12.710 3.866 1.00 57.22 295 VAL A O 1
ATOM 2283 N N . ASP A 1 296 ? 17.771 -13.329 4.859 1.00 66.25 296 ASP A N 1
ATOM 2284 C CA . ASP A 1 296 ? 18.734 -12.607 4.024 1.00 66.25 296 ASP A CA 1
ATOM 2285 C C . ASP A 1 296 ? 18.440 -12.713 2.514 1.00 66.25 296 ASP A C 1
ATOM 2287 O O . ASP A 1 296 ? 18.111 -13.772 1.982 1.00 66.25 296 ASP A O 1
ATOM 2291 N N . GLY A 1 297 ? 18.586 -11.590 1.803 1.00 75.94 297 GLY A N 1
ATOM 2292 C CA . GLY A 1 297 ? 18.494 -11.519 0.338 1.00 75.94 297 GLY A CA 1
ATOM 2293 C C . GLY A 1 297 ? 17.158 -11.029 -0.236 1.00 75.94 297 GLY A C 1
ATOM 2294 O O . GLY A 1 297 ? 17.084 -10.778 -1.439 1.00 75.94 297 GLY A O 1
ATOM 2295 N N . ARG A 1 298 ? 16.119 -10.834 0.587 1.00 87.94 298 ARG A N 1
ATOM 2296 C CA . ARG A 1 298 ? 14.857 -10.205 0.149 1.00 87.94 298 ARG A CA 1
ATOM 2297 C C . ARG A 1 298 ? 14.988 -8.685 0.005 1.00 87.94 298 ARG A C 1
ATOM 2299 O O . ARG A 1 298 ? 15.643 -8.031 0.815 1.00 87.94 298 ARG A O 1
ATOM 2306 N N . ASP A 1 299 ? 14.324 -8.112 -1.000 1.00 92.25 299 ASP A N 1
ATOM 2307 C CA . ASP A 1 299 ? 14.235 -6.653 -1.159 1.00 92.25 299 ASP A CA 1
ATOM 2308 C C . ASP A 1 299 ? 13.069 -6.017 -0.378 1.00 92.25 299 ASP A C 1
ATOM 2310 O O . ASP A 1 299 ? 12.220 -6.701 0.199 1.00 92.25 299 ASP A O 1
ATOM 2314 N N . SER A 1 300 ? 13.025 -4.678 -0.350 1.00 93.56 300 SER A N 1
ATOM 2315 C CA . SER A 1 300 ? 12.025 -3.924 0.417 1.00 93.56 300 SER A CA 1
ATOM 2316 C C . SER A 1 300 ? 10.587 -4.197 -0.030 1.00 93.56 300 SER A C 1
ATOM 2318 O O . SER A 1 300 ? 9.696 -4.239 0.816 1.00 93.56 300 SER A O 1
ATOM 2320 N N . VAL A 1 301 ? 10.332 -4.435 -1.320 1.00 95.12 301 VAL A N 1
ATOM 2321 C CA . VAL A 1 301 ? 8.983 -4.741 -1.822 1.00 95.12 301 VAL A CA 1
ATOM 2322 C C . VAL A 1 301 ? 8.555 -6.138 -1.377 1.00 95.12 301 VAL A C 1
ATOM 2324 O O . VAL A 1 301 ? 7.408 -6.309 -0.958 1.00 95.12 301 VAL A O 1
ATOM 2327 N N . GLN A 1 302 ? 9.474 -7.108 -1.383 1.00 94.75 302 GLN A N 1
ATOM 2328 C CA . GLN A 1 302 ? 9.192 -8.466 -0.910 1.00 94.75 302 GLN A CA 1
ATOM 2329 C C . GLN A 1 302 ? 8.865 -8.489 0.581 1.00 94.75 302 GLN A C 1
ATOM 2331 O O . GLN A 1 302 ? 7.841 -9.052 0.968 1.00 94.75 302 GLN A O 1
ATOM 2336 N N . LEU A 1 303 ? 9.702 -7.855 1.411 1.00 94.06 303 LEU A N 1
ATOM 2337 C CA . LEU A 1 303 ? 9.473 -7.785 2.857 1.00 94.06 303 LEU A CA 1
ATOM 2338 C C . LEU A 1 303 ? 8.152 -7.091 3.181 1.00 94.06 303 LEU A C 1
ATOM 2340 O O . LEU A 1 303 ? 7.375 -7.582 3.992 1.00 94.06 303 LEU A O 1
ATOM 2344 N N . THR A 1 304 ? 7.860 -5.987 2.495 1.00 96.06 304 THR A N 1
ATOM 2345 C CA . THR A 1 304 ? 6.613 -5.242 2.696 1.00 96.06 304 THR A CA 1
ATOM 2346 C C . THR A 1 304 ? 5.385 -6.053 2.290 1.00 96.06 304 THR A C 1
ATOM 2348 O O . THR A 1 304 ? 4.394 -6.083 3.016 1.00 96.06 304 THR A O 1
ATOM 2351 N N . SER A 1 305 ? 5.438 -6.726 1.139 1.00 95.88 305 SER A N 1
ATOM 2352 C CA . SER A 1 305 ? 4.323 -7.543 0.650 1.00 95.88 305 SER A CA 1
ATOM 2353 C C . SER A 1 305 ? 4.039 -8.719 1.589 1.00 95.88 305 SER A C 1
ATOM 2355 O O . SER A 1 305 ? 2.879 -9.034 1.852 1.00 95.88 305 SER A O 1
ATOM 2357 N N . ASP A 1 306 ? 5.089 -9.345 2.127 1.00 92.75 306 ASP A N 1
ATOM 2358 C CA . ASP A 1 306 ? 4.952 -10.426 3.103 1.00 92.75 306 ASP A CA 1
ATOM 2359 C C . ASP A 1 306 ? 4.423 -9.915 4.450 1.00 92.75 306 ASP A C 1
ATOM 2361 O O . ASP A 1 306 ? 3.530 -10.533 5.022 1.00 92.75 306 ASP A O 1
ATOM 2365 N N . TRP A 1 307 ? 4.883 -8.749 4.915 1.00 94.56 307 TRP A N 1
ATOM 2366 C CA . TRP A 1 307 ? 4.363 -8.114 6.128 1.00 94.56 307 TRP A CA 1
ATOM 2367 C C . TRP A 1 307 ? 2.866 -7.791 6.011 1.00 94.56 307 TRP A C 1
ATOM 2369 O O . TRP A 1 307 ? 2.091 -8.145 6.896 1.00 94.56 307 TRP A O 1
ATOM 2379 N N . ILE A 1 308 ? 2.421 -7.218 4.883 1.00 96.62 308 ILE A N 1
ATOM 2380 C CA . ILE A 1 308 ? 0.991 -6.971 4.609 1.00 96.62 308 ILE A CA 1
ATOM 2381 C C . ILE A 1 308 ? 0.195 -8.276 4.623 1.00 96.62 308 ILE A C 1
ATOM 2383 O O . ILE A 1 308 ? -0.884 -8.337 5.211 1.00 96.62 308 ILE A O 1
ATOM 2387 N N . ARG A 1 309 ? 0.717 -9.333 3.991 1.00 94.19 309 ARG A N 1
ATOM 2388 C CA . ARG A 1 309 ? 0.072 -10.650 3.982 1.00 94.19 309 ARG A CA 1
ATOM 2389 C C . ARG A 1 309 ? -0.084 -11.196 5.403 1.00 94.19 309 ARG A C 1
ATOM 2391 O O . ARG A 1 309 ? -1.161 -11.673 5.746 1.00 94.19 309 ARG A O 1
ATOM 2398 N N . GLN A 1 310 ? 0.967 -11.124 6.218 1.00 92.50 310 GLN A N 1
ATOM 2399 C CA . GLN A 1 310 ? 0.935 -11.572 7.612 1.00 92.50 310 GLN A CA 1
ATOM 2400 C C . GLN A 1 310 ? -0.057 -10.751 8.442 1.00 92.50 310 GLN A C 1
ATOM 2402 O O . GLN A 1 310 ? -0.853 -11.335 9.172 1.00 92.50 310 GLN A O 1
ATOM 2407 N N . LEU A 1 311 ? -0.086 -9.426 8.265 1.00 94.25 311 LEU A N 1
ATOM 2408 C CA . LEU A 1 311 ? -1.039 -8.541 8.934 1.00 94.25 311 LEU A CA 1
ATOM 2409 C C . LEU A 1 311 ? -2.491 -8.888 8.575 1.00 94.25 311 LEU A C 1
ATOM 2411 O O . LEU A 1 311 ? -3.335 -9.000 9.461 1.00 94.25 311 LEU A O 1
ATOM 2415 N N . VAL A 1 312 ? -2.781 -9.103 7.289 1.00 94.69 312 VAL A N 1
ATOM 2416 C CA . VAL A 1 312 ? -4.113 -9.500 6.801 1.00 94.69 312 VAL A CA 1
ATOM 2417 C C . VAL A 1 312 ? -4.564 -10.828 7.412 1.00 94.69 312 VAL A C 1
ATOM 2419 O O . VAL A 1 312 ? -5.705 -10.936 7.861 1.00 94.69 312 VAL A O 1
ATOM 2422 N N . VAL A 1 313 ? -3.673 -11.823 7.462 1.00 91.25 313 VAL A N 1
ATOM 2423 C CA . VAL A 1 313 ? -3.967 -13.137 8.053 1.00 91.25 313 VAL A CA 1
ATOM 2424 C C . VAL A 1 313 ? -4.187 -13.024 9.563 1.00 91.25 313 VAL A C 1
ATOM 2426 O O . VAL A 1 313 ? -5.162 -13.566 10.076 1.00 91.25 313 VAL A O 1
ATOM 2429 N N . ALA A 1 314 ? -3.336 -12.281 10.274 1.00 88.81 314 ALA A N 1
ATOM 2430 C CA . ALA A 1 314 ? -3.483 -12.054 11.713 1.00 88.81 314 ALA A CA 1
ATOM 2431 C C . ALA A 1 314 ? -4.780 -11.294 12.055 1.00 88.81 314 ALA A C 1
ATOM 2433 O O . ALA A 1 314 ? -5.400 -11.544 13.086 1.00 88.81 314 ALA A O 1
ATOM 2434 N N . SER A 1 315 ? -5.238 -10.428 11.146 1.00 90.12 315 SER A N 1
ATOM 2435 C CA . SER A 1 315 ? -6.479 -9.657 11.287 1.00 90.12 315 SER A CA 1
ATOM 2436 C C . SER A 1 315 ? -7.759 -10.470 11.035 1.00 90.12 315 SER A C 1
ATOM 2438 O O . SER A 1 315 ? -8.855 -9.906 11.011 1.00 90.12 315 SER A O 1
ATOM 2440 N N . ALA A 1 316 ? -7.654 -11.782 10.795 1.00 81.69 316 ALA A N 1
ATOM 2441 C CA . ALA A 1 316 ? -8.813 -12.657 10.629 1.00 81.69 316 ALA A CA 1
ATOM 2442 C C . ALA A 1 316 ? -9.519 -12.965 11.962 1.00 81.69 316 ALA A C 1
ATOM 2444 O O . ALA A 1 316 ? -10.732 -13.174 11.973 1.00 81.69 316 ALA A O 1
ATOM 2445 N N . THR A 1 317 ? -8.774 -12.999 13.072 1.00 77.06 317 THR A N 1
ATOM 2446 C CA . THR A 1 317 ? -9.276 -13.436 14.387 1.00 77.06 317 THR A CA 1
ATOM 2447 C C . THR A 1 317 ? -9.382 -12.313 15.411 1.00 77.06 317 THR A C 1
ATOM 2449 O O . THR A 1 317 ? -10.212 -12.387 16.313 1.00 77.06 317 THR A O 1
ATOM 2452 N N . SER A 1 318 ? -8.543 -11.289 15.296 1.00 89.19 318 SER A N 1
ATOM 2453 C CA . SER A 1 318 ? -8.422 -10.207 16.274 1.00 89.19 318 SER A CA 1
ATOM 2454 C C . SER A 1 318 ? -7.772 -8.988 15.633 1.00 89.19 318 SER A C 1
ATOM 2456 O O . SER A 1 318 ? -7.319 -9.061 14.497 1.00 89.19 318 SER A O 1
ATOM 2458 N N . ASP A 1 319 ? -7.702 -7.882 16.365 1.00 93.19 319 ASP A N 1
ATOM 2459 C CA . ASP A 1 319 ? -6.906 -6.723 15.973 1.00 93.19 319 ASP A CA 1
ATOM 2460 C C . ASP A 1 319 ? -5.425 -6.940 16.342 1.00 93.19 319 ASP A C 1
ATOM 2462 O O . ASP A 1 319 ? -5.093 -6.944 17.530 1.00 93.19 319 ASP A O 1
ATOM 2466 N N . PRO A 1 320 ? -4.522 -7.160 15.367 1.00 92.56 320 PRO A N 1
ATOM 2467 C CA . PRO A 1 320 ? -3.112 -7.414 15.645 1.00 92.56 320 PRO A CA 1
ATOM 2468 C C . PRO A 1 320 ? -2.328 -6.152 16.023 1.00 92.56 320 PRO A C 1
ATOM 2470 O O . PRO A 1 320 ? -1.192 -6.279 16.469 1.00 92.56 320 PRO A O 1
ATOM 2473 N N . LEU A 1 321 ? -2.885 -4.951 15.831 1.00 94.12 321 LEU A N 1
ATOM 2474 C CA . LEU A 1 321 ? -2.222 -3.685 16.162 1.00 94.12 321 LEU A CA 1
ATOM 2475 C C . LEU A 1 321 ? -2.727 -3.080 17.477 1.00 94.12 321 LEU A C 1
ATOM 2477 O O . LEU A 1 321 ? -2.192 -2.068 17.931 1.00 94.12 321 LEU A O 1
ATOM 2481 N N . ALA A 1 322 ? -3.698 -3.719 18.136 1.00 93.12 322 ALA A N 1
ATOM 2482 C CA . ALA A 1 322 ? -4.153 -3.390 19.486 1.00 93.12 322 ALA A CA 1
ATOM 2483 C C . ALA A 1 322 ? -3.126 -3.813 20.559 1.00 93.12 322 ALA A C 1
ATOM 2485 O O . ALA A 1 322 ? -3.411 -4.602 21.460 1.00 93.12 322 ALA A O 1
ATOM 2486 N N . VAL A 1 323 ? -1.906 -3.286 20.451 1.00 92.19 323 VAL A N 1
ATOM 2487 C CA . VAL A 1 323 ? -0.777 -3.551 21.347 1.00 92.19 323 VAL A CA 1
ATOM 2488 C C . VAL A 1 323 ? -0.262 -2.256 21.976 1.00 92.19 323 VAL A C 1
ATOM 2490 O O . VAL A 1 323 ? -0.553 -1.146 21.518 1.00 92.19 323 VAL A O 1
ATOM 2493 N N . ASN A 1 324 ? 0.497 -2.396 23.062 1.00 92.19 324 ASN A N 1
ATOM 2494 C CA . ASN A 1 324 ? 1.121 -1.263 23.736 1.00 92.19 324 ASN A CA 1
ATOM 2495 C C . ASN A 1 324 ? 2.414 -0.815 23.026 1.00 92.19 324 ASN A C 1
ATOM 2497 O O . ASN A 1 324 ? 2.964 -1.498 22.160 1.00 92.19 324 ASN A O 1
ATOM 2501 N N . ASP A 1 325 ? 2.918 0.342 23.440 1.00 93.69 325 ASP A N 1
ATOM 2502 C CA . ASP A 1 325 ? 4.095 0.980 22.850 1.00 93.69 325 ASP A CA 1
ATOM 2503 C C . ASP A 1 325 ? 5.363 0.121 22.970 1.00 93.69 325 ASP A C 1
ATOM 2505 O O . ASP A 1 325 ? 6.200 0.117 22.067 1.00 93.69 325 ASP A O 1
ATOM 2509 N N . SER A 1 326 ? 5.508 -0.653 24.052 1.00 94.94 326 SER A N 1
ATOM 2510 C CA . SER A 1 326 ? 6.680 -1.516 24.235 1.00 94.94 326 SER A CA 1
ATOM 2511 C C . SER A 1 326 ? 6.708 -2.670 23.235 1.00 94.94 326 SER A C 1
ATOM 2513 O O . SER A 1 326 ? 7.785 -3.013 22.749 1.00 94.94 326 SER A O 1
ATOM 2515 N N . VAL A 1 327 ? 5.549 -3.219 22.859 1.00 92.81 327 VAL A N 1
ATOM 2516 C CA . VAL A 1 327 ? 5.444 -4.236 21.803 1.00 92.81 327 VAL A CA 1
ATOM 2517 C C . VAL A 1 327 ? 5.795 -3.643 20.437 1.00 92.81 327 VAL A C 1
ATOM 2519 O O . VAL A 1 327 ? 6.577 -4.248 19.706 1.00 92.81 327 VAL A O 1
ATOM 2522 N N . PHE A 1 328 ? 5.328 -2.432 20.107 1.00 92.19 328 PHE A N 1
ATOM 2523 C CA . PHE A 1 328 ? 5.745 -1.751 18.871 1.00 92.19 328 PHE A CA 1
ATOM 2524 C C . PHE A 1 328 ? 7.267 -1.557 18.803 1.00 92.19 328 PHE A C 1
ATOM 2526 O O . PHE A 1 328 ? 7.889 -1.849 17.777 1.00 92.19 328 PHE A O 1
ATOM 2533 N N . VAL A 1 329 ? 7.890 -1.130 19.905 1.00 93.75 329 VAL A N 1
ATOM 2534 C CA . VAL A 1 329 ? 9.351 -0.981 19.993 1.00 93.75 329 VAL A CA 1
ATOM 2535 C C . VAL A 1 329 ? 10.066 -2.328 19.841 1.00 93.75 329 VAL A C 1
ATOM 2537 O O . VAL A 1 329 ? 11.063 -2.406 19.120 1.00 93.75 329 VAL A O 1
ATOM 2540 N N . GLN A 1 330 ? 9.554 -3.403 20.450 1.00 91.81 330 GLN A N 1
ATOM 2541 C CA . GLN A 1 330 ? 10.090 -4.763 20.281 1.00 91.81 330 GLN A CA 1
ATOM 2542 C C . GLN A 1 330 ? 10.003 -5.239 18.827 1.00 91.81 330 GLN A C 1
ATOM 2544 O O . GLN A 1 330 ? 10.958 -5.818 18.309 1.00 91.81 330 GLN A O 1
ATOM 2549 N N . TRP A 1 331 ? 8.910 -4.917 18.135 1.00 92.12 331 TRP A N 1
ATOM 2550 C CA . TRP A 1 331 ? 8.759 -5.142 16.696 1.00 92.12 331 TRP A CA 1
ATOM 2551 C C . TRP A 1 331 ? 9.644 -4.225 15.848 1.00 92.12 331 TRP A C 1
ATOM 2553 O O . TRP A 1 331 ? 9.640 -4.325 14.627 1.00 92.12 331 TRP A O 1
ATOM 2563 N N . GLY A 1 332 ? 10.436 -3.345 16.462 1.00 91.31 332 GLY A N 1
ATOM 2564 C CA . GLY A 1 332 ? 11.383 -2.475 15.784 1.00 91.31 332 GLY A CA 1
ATOM 2565 C C . GLY A 1 332 ? 10.754 -1.215 15.199 1.00 91.31 332 GLY A C 1
ATOM 2566 O O . GLY A 1 332 ? 11.380 -0.590 14.339 1.00 91.31 332 GLY A O 1
ATOM 2567 N N . PHE A 1 333 ? 9.560 -0.820 15.628 1.00 94.44 333 PHE A N 1
ATOM 2568 C CA . PHE A 1 333 ? 8.990 0.480 15.283 1.00 94.44 333 PHE A CA 1
ATOM 2569 C C . PHE A 1 333 ? 9.528 1.589 16.197 1.00 94.44 333 PHE A C 1
ATOM 2571 O O . PHE A 1 333 ? 9.932 1.353 17.332 1.00 94.44 333 PHE A O 1
ATOM 2578 N N . GLU A 1 334 ? 9.555 2.810 15.675 1.00 94.62 334 GLU A N 1
ATOM 2579 C CA . GLU A 1 334 ? 9.872 4.041 16.401 1.00 94.62 334 GLU A CA 1
ATOM 2580 C C . GLU A 1 334 ? 8.678 4.981 16.321 1.00 94.62 334 GLU A C 1
ATOM 2582 O O . GLU A 1 334 ? 8.024 5.064 15.278 1.00 94.62 334 GLU A O 1
ATOM 2587 N N . ALA A 1 335 ? 8.401 5.688 17.414 1.00 93.00 335 ALA A N 1
ATOM 2588 C CA . ALA A 1 335 ? 7.351 6.690 17.431 1.00 93.00 335 ALA A CA 1
ATOM 2589 C C . ALA A 1 335 ? 7.712 7.846 16.487 1.00 93.00 335 ALA A C 1
ATOM 2591 O O . ALA A 1 335 ? 8.823 8.381 16.517 1.00 93.00 335 ALA A O 1
ATOM 2592 N N . ILE A 1 336 ? 6.759 8.240 15.652 1.00 86.44 336 ILE A N 1
ATOM 2593 C CA . ILE A 1 336 ? 6.837 9.444 14.836 1.00 86.44 336 ILE A CA 1
ATOM 2594 C C . ILE A 1 336 ? 6.397 10.598 15.727 1.00 86.44 336 ILE A C 1
ATOM 2596 O O . ILE A 1 336 ? 5.271 10.595 16.220 1.00 86.44 336 ILE A O 1
ATOM 2600 N N . THR A 1 337 ? 7.256 11.596 15.916 1.00 69.69 337 THR A N 1
ATOM 2601 C CA . THR A 1 337 ? 6.862 12.838 16.582 1.00 69.69 337 THR A CA 1
ATOM 2602 C C . THR A 1 337 ? 5.743 13.497 15.770 1.00 69.69 337 THR A C 1
ATOM 2604 O O . THR A 1 337 ? 5.946 13.927 14.629 1.00 69.69 337 THR A O 1
ATOM 2607 N N . THR A 1 338 ? 4.531 13.482 16.323 1.00 55.78 338 THR A N 1
ATOM 2608 C CA . THR A 1 338 ? 3.333 14.126 15.770 1.00 55.78 338 THR A CA 1
ATOM 2609 C C . THR A 1 338 ? 3.244 15.580 16.182 1.00 55.78 338 THR A C 1
ATOM 2611 O O . THR A 1 338 ? 3.598 15.885 17.336 1.00 55.78 338 THR A O 1
#

Organism: NCBI:txid2175873

Secondary structure (DSSP, 8-state):
-GGG--S--S---HHHHHHHHHHHHHHHHHHSPP-PPPP----GGGHHHHHHHHHT---------SS-TTS-HHHHHHHT-TTTHHHHTT--SSS--PPPPPP-TTS-HHHHHHHHHHHHHHH--TT-SEEE-SS-B-S-SSHHHHHHTTTTTTTGGGG-B-HHHHHHHHHHHHHTT-SEEEEEE--B-SS-TT-S--GGG-TT-TT--HHHHHHHHS-B--EEEEEEEETTEEEEEEE-HHHH-HHHHT-HHHHHTHHHHHHHHHHHHHHHHHHHHHTT--EEEEEEE------TT--HHHHHHHHHHHHHHHTTTS-TT---HHHHHHTTEEE---